Protein AF-A0A1S8X0R8-F1 (afdb_monomer_lite)

Structure (mmCIF, N/CA/C/O backbone):
data_AF-A0A1S8X0R8-F1
#
_entry.id   AF-A0A1S8X0R8-F1
#
loop_
_atom_site.group_PDB
_atom_site.id
_atom_site.type_symbol
_atom_site.label_atom_id
_atom_site.label_alt_id
_atom_site.label_comp_id
_atom_site.label_asym_id
_atom_site.label_entity_id
_atom_site.label_seq_id
_atom_site.pdbx_PDB_ins_code
_atom_site.Cartn_x
_atom_site.Cartn_y
_atom_site.Cartn_z
_atom_site.occupancy
_atom_site.B_iso_or_equiv
_atom_site.auth_seq_id
_atom_site.auth_comp_id
_atom_site.auth_asym_id
_atom_site.auth_atom_id
_atom_site.pdbx_PDB_model_num
ATOM 1 N N . MET A 1 1 ? -22.795 -17.126 27.672 1.00 44.12 1 MET A N 1
ATOM 2 C CA . MET A 1 1 ? -21.751 -17.470 28.661 1.00 44.12 1 MET A CA 1
ATOM 3 C C . MET A 1 1 ? -21.749 -16.371 29.707 1.00 44.12 1 MET A C 1
ATOM 5 O O . MET A 1 1 ? -21.591 -15.210 29.361 1.00 44.12 1 MET A O 1
ATOM 9 N N . THR A 1 2 ? -22.095 -16.730 30.937 1.00 45.78 2 THR A N 1
ATOM 10 C CA . THR A 1 2 ? -22.510 -15.839 32.028 1.00 45.78 2 THR A CA 1
ATOM 11 C C . THR A 1 2 ? -21.308 -15.367 32.847 1.00 45.78 2 THR A C 1
ATOM 13 O O . THR A 1 2 ? -21.090 -15.831 33.961 1.00 45.78 2 THR A O 1
ATOM 16 N N . SER A 1 3 ? -20.503 -14.463 32.288 1.00 61.44 3 SER A N 1
ATOM 17 C CA . SER A 1 3 ? -19.588 -13.642 33.087 1.00 61.44 3 SER A CA 1
ATOM 18 C C . SER A 1 3 ? -20.318 -12.374 33.515 1.00 61.44 3 SER A C 1
ATOM 20 O O . SER A 1 3 ? -21.031 -11.781 32.705 1.00 61.44 3 SER A O 1
ATOM 22 N N . ILE A 1 4 ? -20.114 -11.940 34.755 1.00 78.50 4 ILE A N 1
ATOM 23 C CA . ILE A 1 4 ? -20.604 -10.655 35.269 1.00 78.50 4 ILE A CA 1
ATOM 24 C C . ILE A 1 4 ? -20.277 -9.552 34.248 1.00 78.50 4 ILE A C 1
ATOM 26 O O . ILE A 1 4 ? -19.129 -9.433 33.805 1.00 78.50 4 ILE A O 1
ATOM 30 N N . ALA A 1 5 ? -21.293 -8.788 33.837 1.00 81.38 5 ALA A N 1
ATOM 31 C CA . ALA A 1 5 ? -21.154 -7.726 32.848 1.00 81.38 5 ALA A CA 1
ATOM 32 C C . ALA A 1 5 ? -20.498 -6.499 33.496 1.00 81.38 5 ALA A C 1
ATOM 34 O O . ALA A 1 5 ? -21.175 -5.608 34.003 1.00 81.38 5 ALA A O 1
ATOM 35 N N . THR A 1 6 ? -19.165 -6.487 33.501 1.00 89.94 6 THR A N 1
ATOM 36 C CA . THR A 1 6 ? -18.338 -5.342 33.900 1.00 89.94 6 THR A CA 1
ATOM 37 C C . THR A 1 6 ? -17.649 -4.752 32.677 1.00 89.94 6 THR A C 1
ATOM 39 O O . THR A 1 6 ? -17.418 -5.448 31.681 1.00 89.94 6 THR A O 1
ATOM 42 N N . ARG A 1 7 ? -17.256 -3.475 32.745 1.00 88.69 7 ARG A N 1
ATOM 43 C CA . ARG A 1 7 ? -16.524 -2.823 31.647 1.00 88.69 7 ARG A CA 1
ATOM 44 C C . ARG A 1 7 ? -15.256 -3.596 31.274 1.00 88.69 7 ARG A C 1
ATOM 46 O O . ARG A 1 7 ? -14.955 -3.739 30.090 1.00 88.69 7 ARG A O 1
ATOM 53 N N . ARG A 1 8 ? -14.535 -4.121 32.273 1.00 89.38 8 ARG A N 1
ATOM 54 C CA . ARG A 1 8 ? -13.330 -4.940 32.071 1.00 89.38 8 ARG A CA 1
ATOM 55 C C . ARG A 1 8 ? -13.624 -6.200 31.256 1.00 89.38 8 ARG A C 1
ATOM 57 O O . ARG A 1 8 ? -12.919 -6.474 30.286 1.00 89.38 8 ARG A O 1
ATOM 64 N N . ASN A 1 9 ? -14.664 -6.942 31.626 1.00 89.38 9 ASN A N 1
ATOM 65 C CA . ASN A 1 9 ? -15.006 -8.202 30.967 1.00 89.38 9 ASN A CA 1
ATOM 66 C C . ASN A 1 9 ? -15.524 -7.975 29.546 1.00 89.38 9 ASN A C 1
ATOM 68 O O . ASN A 1 9 ? -15.145 -8.711 28.639 1.00 89.38 9 ASN A O 1
ATOM 72 N N . ILE A 1 10 ? -16.327 -6.926 29.341 1.00 89.75 10 ILE A N 1
ATOM 73 C CA . ILE A 1 10 ? -16.803 -6.533 28.010 1.00 89.75 10 ILE A CA 1
ATOM 74 C C . ILE A 1 10 ? -15.615 -6.201 27.105 1.00 89.75 10 ILE A C 1
ATOM 76 O O . ILE A 1 10 ? -15.515 -6.751 26.014 1.00 89.75 10 ILE A O 1
ATOM 80 N N . LEU A 1 11 ? -14.683 -5.357 27.560 1.00 89.75 11 LEU A N 1
ATOM 81 C CA . LEU A 1 11 ? -13.498 -4.993 26.778 1.00 89.75 11 LEU A CA 1
ATOM 82 C C . LEU A 1 11 ? -12.629 -6.213 26.445 1.00 89.75 11 LEU A C 1
ATOM 84 O O . LEU A 1 11 ? -12.231 -6.391 25.295 1.00 89.75 11 LEU A O 1
ATOM 88 N N . SER A 1 12 ? -12.358 -7.059 27.441 1.00 90.31 12 SER A N 1
ATOM 89 C CA . SER A 1 12 ? -11.623 -8.316 27.260 1.00 90.31 12 SER A CA 1
ATOM 90 C C . SER A 1 12 ? -12.282 -9.209 26.203 1.00 90.31 12 SER A C 1
ATOM 92 O O . SER A 1 12 ? -11.625 -9.688 25.282 1.00 90.31 12 SER A O 1
ATOM 94 N N . TYR A 1 13 ? -13.606 -9.360 26.264 1.00 89.75 13 TYR A N 1
ATOM 95 C CA . TYR A 1 13 ? -14.345 -10.159 25.294 1.00 89.75 13 TYR A CA 1
ATOM 96 C C . TYR A 1 13 ? -14.330 -9.541 23.891 1.00 89.75 13 TYR A C 1
ATOM 98 O O . TYR A 1 13 ? -14.020 -10.231 22.926 1.00 89.75 13 TYR A O 1
ATOM 106 N N . VAL A 1 14 ? -14.602 -8.240 23.758 1.00 89.12 14 VAL A N 1
ATOM 107 C CA . VAL A 1 14 ? -14.627 -7.540 22.460 1.00 89.12 14 VAL A CA 1
ATOM 108 C C . VAL A 1 14 ? -13.251 -7.566 21.792 1.00 89.12 14 VAL A C 1
ATOM 110 O O . VAL A 1 14 ? -13.150 -7.874 20.609 1.00 89.12 14 VAL A O 1
ATOM 113 N N . SER A 1 15 ? -12.184 -7.327 22.556 1.00 84.88 15 SER A N 1
ATOM 114 C CA . SER A 1 15 ? -10.804 -7.372 22.051 1.00 84.88 15 SER A CA 1
ATOM 115 C C . SER A 1 15 ? -10.328 -8.771 21.645 1.00 84.88 15 SER A C 1
ATOM 117 O O . SER A 1 15 ? -9.359 -8.881 20.895 1.00 84.88 15 SER A O 1
ATOM 119 N N . SER A 1 16 ? -11.010 -9.838 22.076 1.00 87.19 16 SER A N 1
ATOM 120 C CA . SER A 1 16 ? -10.691 -11.202 21.636 1.00 87.19 16 SER A CA 1
ATOM 121 C C . SER A 1 16 ? -11.060 -11.460 20.168 1.00 87.19 16 SER A C 1
ATOM 123 O O . SER A 1 16 ? -10.502 -12.359 19.535 1.00 87.19 16 SER A O 1
ATOM 125 N N . PHE A 1 17 ? -11.956 -10.651 19.593 1.00 82.38 17 PHE A N 1
ATOM 126 C CA . PHE A 1 17 ? -12.341 -10.750 18.190 1.00 82.38 17 PHE A CA 1
ATOM 127 C C . PHE A 1 17 ? -11.308 -10.043 17.304 1.00 82.38 17 PHE A C 1
ATOM 129 O O . PHE A 1 17 ? -11.384 -8.842 17.054 1.00 82.38 17 PHE A O 1
ATOM 136 N N . PHE A 1 18 ? -10.328 -10.803 16.815 1.00 70.69 18 PHE A N 1
ATOM 137 C CA . PHE A 1 18 ? -9.322 -10.313 15.873 1.00 70.69 18 PHE A CA 1
ATOM 138 C C . PHE A 1 18 ? -9.807 -10.461 14.422 1.00 70.69 18 PHE A C 1
ATOM 140 O O . PHE A 1 18 ? -9.993 -11.578 13.939 1.00 70.69 18 PHE A O 1
ATOM 147 N N . ASP A 1 19 ? -9.981 -9.343 13.710 1.00 73.25 19 ASP A N 1
ATOM 148 C CA . ASP A 1 19 ? -10.512 -9.307 12.338 1.00 73.25 19 ASP A CA 1
ATOM 149 C C . ASP A 1 19 ? -9.563 -8.566 11.370 1.00 73.25 19 ASP A C 1
ATOM 151 O O . ASP A 1 19 ? -9.778 -7.397 11.044 1.00 73.25 19 ASP A O 1
ATOM 155 N N . PRO A 1 20 ? -8.501 -9.234 10.874 1.00 61.28 20 PRO A N 1
ATOM 156 C CA . PRO A 1 20 ? -7.580 -8.664 9.887 1.00 61.28 20 PRO A CA 1
ATOM 157 C C . PRO A 1 20 ? -8.237 -8.095 8.614 1.00 61.28 20 PRO A C 1
ATOM 159 O O . PRO A 1 20 ? -7.727 -7.097 8.103 1.00 61.28 20 PRO A O 1
ATOM 162 N N . PRO A 1 21 ? -9.306 -8.704 8.051 1.00 67.06 21 PRO A N 1
ATOM 163 C CA . PRO A 1 21 ? -9.937 -8.195 6.834 1.00 67.06 21 PRO A CA 1
ATOM 164 C C . PRO A 1 21 ? -11.013 -7.118 7.067 1.00 67.06 21 PRO A C 1
ATOM 166 O O . PRO A 1 21 ? -11.479 -6.542 6.086 1.00 67.06 21 PRO A O 1
ATOM 169 N N . GLY A 1 22 ? -11.415 -6.831 8.311 1.00 73.88 22 GLY A N 1
ATOM 170 C CA . GLY A 1 22 ? -12.436 -5.817 8.624 1.00 73.88 22 GLY A CA 1
ATOM 171 C C . GLY A 1 22 ? -13.887 -6.252 8.357 1.00 73.88 22 GLY A C 1
ATOM 172 O O . GLY A 1 22 ? -14.789 -5.418 8.329 1.00 73.88 22 GLY A O 1
ATOM 173 N N . SER A 1 23 ? -14.128 -7.547 8.152 1.00 78.50 23 SER A N 1
ATOM 174 C CA . SER A 1 23 ? -15.451 -8.121 7.870 1.00 78.50 23 SER A CA 1
ATOM 175 C C . SER A 1 23 ? -16.451 -8.012 9.029 1.00 78.50 23 SER A C 1
ATOM 177 O O . SER A 1 23 ? -17.648 -7.825 8.816 1.00 78.50 23 SER A O 1
ATOM 179 N N . LEU A 1 24 ? -15.952 -8.084 10.258 1.00 82.25 24 LEU A N 1
ATOM 180 C CA . LEU A 1 24 ? -16.696 -7.947 11.502 1.00 82.25 24 LEU A CA 1
ATOM 181 C C . LEU A 1 24 ? -16.739 -6.493 11.984 1.00 82.25 24 LEU A C 1
ATOM 183 O O . LEU A 1 24 ? -17.418 -6.210 12.970 1.00 82.25 24 LEU A O 1
ATOM 187 N N . SER A 1 25 ? -16.067 -5.562 11.293 1.00 83.31 25 SER A N 1
ATOM 188 C CA . SER A 1 25 ? -15.976 -4.148 11.677 1.00 83.31 25 SER A CA 1
ATOM 189 C C . SER A 1 25 ? -17.332 -3.498 11.994 1.00 83.31 25 SER A C 1
ATOM 191 O O . SER A 1 25 ? -17.423 -2.889 13.058 1.00 83.31 25 SER A O 1
ATOM 193 N N . PRO A 1 26 ? -18.415 -3.671 11.202 1.00 84.62 26 PRO A N 1
ATOM 194 C CA . PRO A 1 26 ? -19.718 -3.082 11.532 1.00 84.62 26 PRO A CA 1
ATOM 195 C C . PRO A 1 26 ? -20.278 -3.559 12.875 1.00 84.62 26 PRO A C 1
ATOM 197 O O . PRO A 1 26 ? -21.029 -2.841 13.528 1.00 84.62 26 PRO A O 1
ATOM 200 N N . VAL A 1 27 ? -19.910 -4.768 13.297 1.00 87.19 27 VAL A N 1
ATOM 201 C CA . VAL A 1 27 ? -20.433 -5.395 14.508 1.00 87.19 27 VAL A CA 1
ATOM 202 C C . VAL A 1 27 ? -19.523 -5.117 15.696 1.00 87.19 27 VAL A C 1
ATOM 204 O O . VAL A 1 27 ? -20.014 -4.697 16.742 1.00 87.19 27 VAL A O 1
ATOM 207 N N . ILE A 1 28 ? -18.206 -5.239 15.534 1.00 87.19 28 ILE A N 1
ATOM 208 C CA . ILE A 1 28 ? -17.224 -4.870 16.565 1.00 87.19 28 ILE A CA 1
ATOM 209 C C . ILE A 1 28 ? -17.362 -3.383 16.925 1.00 87.19 28 ILE A C 1
ATOM 211 O O . ILE A 1 28 ? -17.400 -3.043 18.106 1.00 87.19 28 ILE A O 1
ATOM 215 N N . LEU A 1 29 ? -17.572 -2.509 15.934 1.00 88.56 29 LEU A N 1
ATOM 216 C CA . LEU A 1 29 ? -17.766 -1.072 16.148 1.00 88.56 29 LEU A CA 1
ATOM 217 C C . LEU A 1 29 ? -18.942 -0.774 17.090 1.00 88.56 29 LEU A C 1
ATOM 219 O O . LEU A 1 29 ? -18.845 0.105 17.941 1.00 88.56 29 LEU A O 1
ATOM 223 N N . THR A 1 30 ? -20.054 -1.509 16.981 1.00 89.94 30 THR A N 1
ATOM 224 C CA . THR A 1 30 ? -21.204 -1.301 17.884 1.00 89.94 30 THR A CA 1
ATOM 225 C C . THR A 1 30 ? -20.885 -1.656 19.340 1.00 89.94 30 THR A C 1
ATOM 227 O O . THR A 1 30 ? -21.376 -0.982 20.247 1.00 89.94 30 THR A O 1
ATOM 230 N N . ALA A 1 31 ? -20.005 -2.633 19.576 1.00 90.94 31 ALA A N 1
ATOM 231 C CA . ALA A 1 31 ? -19.483 -2.930 20.909 1.00 90.94 31 ALA A CA 1
ATOM 232 C C . ALA A 1 31 ? -18.502 -1.857 21.406 1.00 90.94 31 ALA A C 1
ATOM 234 O O . ALA A 1 31 ? -18.557 -1.467 22.573 1.00 90.94 31 ALA A O 1
ATOM 235 N N . GLU A 1 32 ? -17.635 -1.337 20.537 1.00 90.31 32 GLU A N 1
ATOM 236 C CA . GLU A 1 32 ? -16.725 -0.239 20.889 1.00 90.31 32 GLU A CA 1
ATOM 237 C C . GLU A 1 32 ? -17.482 1.054 21.230 1.00 90.31 32 GLU A C 1
ATOM 239 O O . GLU A 1 32 ? -17.118 1.754 22.176 1.00 90.31 32 GLU A O 1
ATOM 244 N N . LEU A 1 33 ? -18.584 1.345 20.532 1.00 92.00 33 LEU A N 1
ATOM 245 C CA . LEU A 1 33 ? -19.474 2.465 20.856 1.00 92.00 33 LEU A CA 1
ATOM 246 C C . LEU A 1 33 ? -20.148 2.288 22.224 1.00 92.00 33 LEU A C 1
ATOM 248 O O . LEU A 1 33 ? -20.268 3.258 22.978 1.00 92.00 33 LEU A O 1
ATOM 252 N N . LEU A 1 34 ? -20.546 1.061 22.574 1.00 91.31 34 LEU A N 1
ATOM 253 C CA . LEU A 1 34 ? -21.059 0.740 23.907 1.00 91.31 34 LEU A CA 1
ATOM 254 C C . LEU A 1 34 ? -19.980 0.963 24.978 1.00 91.31 34 LEU A C 1
ATOM 256 O O . LEU A 1 34 ? -20.237 1.628 25.981 1.00 91.31 34 LEU A O 1
ATOM 260 N N . LEU A 1 35 ? -18.748 0.502 24.748 1.00 90.56 35 LEU A N 1
ATOM 261 C CA . LEU A 1 35 ? -17.615 0.751 25.648 1.00 90.56 35 LEU A CA 1
ATOM 262 C C . LEU A 1 35 ? -17.325 2.251 25.811 1.00 90.56 35 LEU A C 1
ATOM 264 O O . LEU A 1 35 ? -17.124 2.725 26.931 1.00 90.56 35 LEU A O 1
ATOM 268 N N . GLN A 1 36 ? -17.371 3.022 24.722 1.00 92.06 36 GLN A N 1
ATOM 269 C CA . GLN A 1 36 ? -17.209 4.475 24.767 1.00 92.06 36 GLN A CA 1
ATOM 270 C C . GLN A 1 36 ? -18.316 5.144 25.595 1.00 92.06 36 GLN A C 1
ATOM 272 O O . GLN A 1 36 ? -18.048 6.081 26.353 1.00 92.06 36 GLN A O 1
ATOM 277 N N . ARG A 1 37 ? -19.558 4.667 25.472 1.00 92.06 37 ARG A N 1
ATOM 278 C CA . ARG A 1 37 ? -20.704 5.153 26.247 1.00 92.06 37 ARG A CA 1
ATOM 279 C C . ARG A 1 37 ? -20.544 4.864 27.741 1.00 92.06 37 ARG A C 1
ATOM 281 O O . ARG A 1 37 ? -20.711 5.785 28.538 1.00 92.06 37 ARG A O 1
ATOM 288 N N . LEU A 1 38 ? -20.114 3.658 28.114 1.00 90.25 38 LEU A N 1
ATOM 289 C CA . LEU A 1 38 ? -19.794 3.304 29.506 1.00 90.25 38 LEU A CA 1
ATOM 290 C C . LEU A 1 38 ? -18.681 4.189 30.091 1.00 90.25 38 LEU A C 1
ATOM 292 O O . LEU A 1 38 ? -18.757 4.596 31.251 1.00 90.25 38 LEU A O 1
ATOM 296 N N . CYS A 1 39 ? -17.670 4.542 29.289 1.00 89.75 39 CYS A N 1
ATOM 297 C CA . CYS A 1 39 ? -16.629 5.488 29.697 1.00 89.75 39 CYS A CA 1
ATOM 298 C C . CYS A 1 39 ? -17.177 6.904 29.930 1.00 89.75 39 CYS A C 1
ATOM 300 O O . CYS A 1 39 ? -16.812 7.538 30.918 1.00 89.75 39 CYS A O 1
ATOM 302 N N . LYS A 1 40 ? -18.076 7.398 29.068 1.00 90.94 40 LYS A N 1
ATOM 303 C CA . LYS A 1 40 ? -18.711 8.721 29.236 1.00 90.94 40 LYS A CA 1
ATOM 304 C C . LYS A 1 40 ? -19.608 8.789 30.473 1.00 90.94 40 LYS A C 1
ATOM 306 O O . LYS A 1 40 ? -19.627 9.813 31.146 1.00 90.94 40 LYS A O 1
ATOM 311 N N . LEU A 1 41 ? -20.301 7.694 30.784 1.00 88.75 41 LEU A N 1
ATOM 312 C CA . LEU A 1 41 ? -21.123 7.545 31.989 1.00 88.75 41 LEU A CA 1
ATOM 313 C C . LEU A 1 41 ? -20.298 7.296 33.266 1.00 88.75 41 LEU A C 1
ATOM 315 O O . LEU A 1 41 ? -20.876 7.165 34.337 1.00 88.75 41 LEU A O 1
ATOM 319 N N . LYS A 1 42 ? -18.960 7.269 33.164 1.00 88.94 42 LYS A N 1
ATOM 320 C CA . LYS A 1 42 ? -18.017 7.101 34.281 1.00 88.94 42 LYS A CA 1
ATOM 321 C C . LYS A 1 42 ? -18.253 5.840 35.122 1.00 88.94 42 LYS A C 1
ATOM 323 O O . LYS A 1 42 ? -18.065 5.865 36.332 1.00 88.94 42 LYS A O 1
ATOM 328 N N . PHE A 1 43 ? -18.609 4.728 34.482 1.00 86.19 43 PHE A N 1
ATOM 329 C CA . PHE A 1 43 ? -18.624 3.434 35.167 1.00 86.19 43 PHE A CA 1
ATOM 330 C C . PHE A 1 43 ? -17.210 3.023 35.596 1.00 86.19 43 PHE A C 1
ATOM 332 O O . PHE A 1 43 ? -16.244 3.192 34.838 1.00 86.19 43 PHE A O 1
ATOM 339 N N . GLU A 1 44 ? -17.100 2.439 36.786 1.00 88.06 44 GLU A N 1
ATOM 340 C CA . GLU A 1 44 ? -15.864 1.825 37.274 1.00 88.06 44 GLU A CA 1
ATOM 341 C C . GLU A 1 44 ? -15.571 0.497 36.548 1.00 88.06 44 GLU A C 1
ATOM 343 O O . GLU A 1 44 ? -16.455 -0.130 35.958 1.00 88.06 44 GLU A O 1
ATOM 348 N N . TRP A 1 45 ? -14.306 0.061 36.545 1.00 84.44 45 TRP A N 1
ATOM 349 C CA . TRP A 1 45 ? -13.868 -1.106 35.757 1.00 84.44 45 TRP A CA 1
ATOM 350 C C . TRP A 1 45 ? -14.568 -2.415 36.135 1.00 84.44 45 TRP A C 1
ATOM 352 O O . TRP A 1 45 ? -14.874 -3.214 35.244 1.00 84.44 45 TRP A O 1
ATOM 362 N N . ASP A 1 46 ? -14.815 -2.603 37.431 1.00 88.44 46 ASP A N 1
ATOM 363 C CA . ASP A 1 46 ? -15.345 -3.831 38.032 1.00 88.44 46 ASP A CA 1
ATOM 364 C C . ASP A 1 46 ? -16.777 -3.642 38.581 1.00 88.44 46 ASP A C 1
ATOM 366 O O . ASP A 1 46 ? -17.311 -4.501 39.278 1.00 88.44 46 ASP A O 1
ATOM 370 N N . GLN A 1 47 ? -17.422 -2.524 38.228 1.00 86.94 47 GLN A N 1
ATOM 371 C CA . GLN A 1 47 ? -18.817 -2.248 38.564 1.00 86.94 47 GLN A CA 1
ATOM 372 C C . GLN A 1 47 ? -19.768 -3.055 37.672 1.00 86.94 47 GLN A C 1
ATOM 374 O O . GLN A 1 47 ? -19.555 -3.182 36.462 1.00 86.94 47 GLN A O 1
ATOM 379 N N . ILE A 1 48 ? -20.837 -3.577 38.278 1.00 85.94 48 ILE A N 1
ATOM 380 C CA . ILE A 1 48 ? -21.899 -4.301 37.577 1.00 85.94 48 ILE A CA 1
ATOM 381 C C . ILE A 1 48 ? -22.732 -3.301 36.770 1.00 85.94 48 ILE A C 1
ATOM 383 O O . ILE A 1 48 ? -23.160 -2.268 37.285 1.00 85.94 48 ILE A O 1
ATOM 387 N N . ILE A 1 49 ? -22.933 -3.600 35.488 1.00 85.38 49 ILE A N 1
ATOM 388 C CA . ILE A 1 49 ? -23.728 -2.772 34.581 1.00 85.38 49 ILE A CA 1
ATOM 389 C C . ILE A 1 49 ? -25.204 -3.160 34.710 1.00 85.38 49 ILE A C 1
ATOM 391 O O . ILE A 1 49 ? -25.565 -4.318 34.502 1.00 85.38 49 ILE A O 1
ATOM 395 N N . GLU A 1 50 ? -26.059 -2.178 34.996 1.00 83.50 50 GLU A N 1
ATOM 396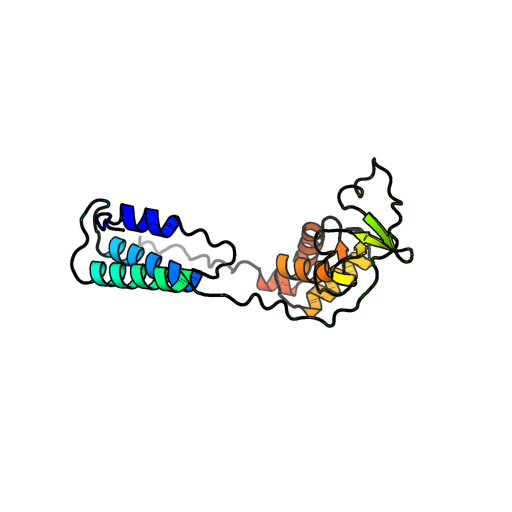 C CA . GLU A 1 50 ? -27.508 -2.346 35.142 1.00 83.50 50 GLU A CA 1
ATOM 397 C C . GLU A 1 50 ? -28.285 -1.431 34.178 1.00 83.50 50 GLU A C 1
ATOM 399 O O . GLU A 1 50 ? -27.767 -0.435 33.664 1.00 83.50 50 GLU A O 1
ATOM 404 N N . GLY A 1 51 ? -29.549 -1.771 33.914 1.00 83.69 51 GLY A N 1
ATOM 405 C CA . GLY A 1 51 ? -30.453 -0.961 33.093 1.00 83.69 51 GLY A CA 1
ATOM 406 C C . GLY A 1 51 ? -30.250 -1.114 31.580 1.00 83.69 51 GLY A C 1
ATOM 407 O O . GLY A 1 51 ? -30.014 -2.207 31.068 1.00 83.69 51 GLY A O 1
ATOM 408 N N . VAL A 1 52 ? -30.387 -0.006 30.843 1.00 86.69 52 VAL A N 1
ATOM 409 C CA . VAL A 1 52 ? -30.425 0.011 29.365 1.00 86.69 52 VAL A CA 1
ATOM 410 C C . VAL A 1 52 ? -29.125 -0.503 28.738 1.00 86.69 52 VAL A C 1
ATOM 412 O O . VAL A 1 52 ? -29.154 -1.178 27.712 1.00 86.69 52 VAL A O 1
ATOM 415 N N . GLU A 1 53 ? -27.979 -0.231 29.362 1.00 87.81 53 GLU A N 1
ATOM 416 C CA . GLU A 1 53 ? -26.671 -0.653 28.845 1.00 87.81 53 GLU A CA 1
ATOM 417 C C . GLU A 1 53 ? -26.501 -2.181 28.885 1.00 87.81 53 GLU A C 1
ATOM 419 O O . GLU A 1 53 ? -25.887 -2.763 27.989 1.00 87.81 53 GLU A O 1
ATOM 424 N N . LEU A 1 54 ? -27.104 -2.847 29.878 1.00 87.31 54 LEU A N 1
ATOM 425 C CA . LEU A 1 54 ? -27.103 -4.307 29.976 1.00 87.31 54 LEU A CA 1
ATOM 426 C C . LEU A 1 54 ? -27.952 -4.945 28.868 1.00 87.31 54 LEU A C 1
ATOM 428 O O . LEU A 1 54 ? -27.571 -5.976 28.307 1.00 87.31 54 LEU A O 1
ATOM 432 N N . ASP A 1 55 ? -29.082 -4.325 28.522 1.00 88.50 55 ASP A N 1
ATOM 433 C CA . ASP A 1 55 ? -29.921 -4.767 27.406 1.00 88.50 55 ASP A CA 1
ATOM 434 C C . ASP A 1 55 ? -29.203 -4.583 26.060 1.00 88.50 55 ASP A C 1
ATOM 436 O O . ASP A 1 55 ? -29.189 -5.501 25.238 1.00 88.50 55 ASP A O 1
ATOM 440 N N . LEU A 1 56 ? -28.514 -3.452 25.856 1.00 89.50 56 LEU A N 1
ATOM 441 C CA . LEU A 1 56 ? -27.680 -3.226 24.668 1.00 89.50 56 LEU A CA 1
ATOM 442 C C . LEU A 1 56 ? -26.559 -4.265 24.550 1.00 89.50 56 LEU A C 1
ATOM 444 O O . LEU A 1 56 ? -26.360 -4.836 23.475 1.00 89.50 56 LEU A O 1
ATOM 448 N N . TRP A 1 57 ? -25.872 -4.558 25.656 1.00 90.56 57 TRP A N 1
ATOM 449 C CA . TRP A 1 57 ? -24.846 -5.598 25.698 1.00 90.56 57 TRP A CA 1
ATOM 450 C C . TRP A 1 57 ? -25.423 -6.979 25.377 1.00 90.56 57 TRP A C 1
ATOM 452 O O . TRP A 1 57 ? -24.864 -7.718 24.569 1.00 90.56 57 TRP A O 1
ATOM 462 N N . SER A 1 58 ? -26.576 -7.316 25.951 1.00 88.94 58 SER A N 1
ATOM 463 C CA . SER A 1 58 ? -27.249 -8.596 25.714 1.00 88.94 58 SER A CA 1
ATOM 464 C C . SER A 1 58 ? -27.711 -8.739 24.261 1.00 88.94 58 SER A C 1
ATOM 466 O O . SER A 1 58 ? -27.555 -9.805 23.661 1.00 88.94 58 SER A O 1
ATOM 468 N N . LYS A 1 59 ? -28.240 -7.662 23.667 1.00 90.81 59 LYS A N 1
ATOM 469 C CA . LYS A 1 59 ? -28.614 -7.598 22.247 1.00 90.81 59 LYS A CA 1
ATOM 470 C C . LYS A 1 59 ? -27.406 -7.804 21.341 1.00 90.81 59 LYS A C 1
ATOM 472 O O . LYS A 1 59 ? -27.470 -8.627 20.431 1.00 90.81 59 LYS A O 1
ATOM 477 N N . TRP A 1 60 ? -26.306 -7.110 21.617 1.00 90.75 60 TRP A N 1
ATOM 478 C CA . TRP A 1 60 ? -25.064 -7.265 20.865 1.00 90.75 60 TRP A CA 1
ATOM 479 C C . TRP A 1 60 ? -24.465 -8.672 21.014 1.00 90.75 60 TRP A C 1
ATOM 481 O O . TRP A 1 60 ? -24.092 -9.310 20.036 1.00 90.75 60 TRP A O 1
ATOM 491 N N . SER A 1 61 ? -24.440 -9.218 22.229 1.00 88.62 61 SER A N 1
ATOM 492 C CA . SER A 1 61 ? -23.921 -10.567 22.475 1.00 88.62 61 SER A CA 1
ATOM 493 C C . SER A 1 61 ? -24.713 -11.631 21.704 1.00 88.62 61 SER A C 1
ATOM 495 O O . SER A 1 61 ? -24.123 -12.556 21.143 1.00 88.62 61 SER A O 1
ATOM 497 N N . ARG A 1 62 ? -26.039 -11.469 21.593 1.00 87.81 62 ARG A N 1
ATOM 498 C CA . ARG A 1 62 ? -26.880 -12.321 20.737 1.00 87.81 62 ARG A CA 1
ATOM 499 C C . ARG A 1 62 ? -26.594 -12.124 19.249 1.00 87.81 62 ARG A C 1
ATOM 501 O O . ARG A 1 62 ? -26.561 -13.113 18.523 1.00 87.81 62 ARG A O 1
ATOM 508 N N . SER A 1 63 ? -26.372 -10.893 18.778 1.00 87.00 63 SER A N 1
ATOM 509 C CA . SER A 1 63 ? -26.087 -10.653 17.355 1.00 87.00 63 SER A CA 1
ATOM 510 C C . SER A 1 63 ? -24.771 -11.298 16.911 1.00 87.00 63 SER A C 1
ATOM 512 O O . SER A 1 63 ? -24.703 -11.835 15.807 1.00 87.00 63 SER A O 1
ATOM 514 N N . ILE A 1 64 ? -23.769 -11.358 17.794 1.00 85.06 64 ILE A N 1
ATOM 515 C CA . ILE A 1 64 ? -22.523 -12.100 17.551 1.00 85.06 64 ILE A CA 1
ATOM 516 C C . ILE A 1 64 ? -22.762 -13.593 17.328 1.00 85.06 64 ILE A C 1
ATOM 518 O O . ILE A 1 64 ? -22.134 -14.188 16.452 1.00 85.06 64 ILE A O 1
ATOM 522 N N . GLN A 1 65 ? -23.688 -14.209 18.064 1.00 81.88 65 GLN A N 1
ATOM 523 C CA . GLN A 1 65 ? -24.004 -15.627 17.868 1.00 81.88 65 GLN A CA 1
ATOM 524 C C . GLN A 1 65 ? -24.604 -15.900 16.482 1.00 81.88 65 GLN A C 1
ATOM 526 O O . GLN A 1 65 ? -24.338 -16.947 15.902 1.00 81.88 65 GLN A O 1
ATOM 531 N N . LEU A 1 66 ? -25.347 -14.947 15.910 1.00 80.56 66 LEU A N 1
ATOM 532 C CA . LEU A 1 66 ? -25.905 -15.082 14.558 1.00 80.56 66 LEU A CA 1
ATOM 533 C C . LEU A 1 66 ? -24.814 -15.087 13.475 1.00 80.56 66 LEU A C 1
ATOM 535 O O . LEU A 1 66 ? -24.964 -15.746 12.448 1.00 80.56 66 LEU A O 1
ATOM 539 N N . ILE A 1 67 ? -23.698 -14.395 13.716 1.00 78.06 67 ILE A N 1
ATOM 540 C CA . ILE A 1 67 ? -22.581 -14.283 12.767 1.00 78.06 67 ILE A CA 1
ATOM 541 C C . ILE A 1 67 ? -21.769 -15.571 12.681 1.00 78.06 67 ILE A C 1
ATOM 543 O O . ILE A 1 67 ? -21.160 -15.825 11.645 1.00 78.06 67 ILE A O 1
ATOM 547 N N . GLN A 1 68 ? -21.801 -16.430 13.705 1.00 76.75 68 GLN A N 1
ATOM 548 C CA . GLN A 1 68 ? -21.125 -17.732 13.646 1.00 76.75 68 GLN A CA 1
ATOM 549 C C . GLN A 1 68 ? -21.590 -18.580 12.450 1.00 76.75 68 GLN A C 1
ATOM 551 O O . GLN A 1 68 ? -20.809 -19.368 11.925 1.00 76.75 68 GLN A O 1
ATOM 556 N N . ASN A 1 69 ? -22.823 -18.364 11.978 1.00 77.00 69 ASN A N 1
ATOM 557 C CA . ASN A 1 69 ? -23.402 -19.060 10.827 1.00 77.00 69 ASN A CA 1
ATOM 558 C C . ASN A 1 69 ? -23.389 -18.221 9.537 1.00 77.00 69 ASN A C 1
ATOM 560 O O . ASN A 1 69 ? -23.912 -18.658 8.511 1.00 77.00 69 ASN A O 1
ATOM 564 N N . ALA A 1 70 ? -22.827 -17.010 9.565 1.00 75.06 70 ALA A N 1
ATOM 565 C CA . ALA A 1 70 ? -22.785 -16.142 8.400 1.00 75.06 70 ALA A CA 1
ATOM 566 C C . ALA A 1 70 ? -21.712 -16.627 7.416 1.00 75.06 70 ALA A C 1
ATOM 568 O O . ALA A 1 70 ? -20.509 -16.553 7.671 1.00 75.06 70 ALA A O 1
ATOM 569 N N . VAL A 1 71 ? -22.152 -17.094 6.251 1.00 72.12 71 VAL A N 1
ATOM 570 C CA . VAL A 1 71 ? -21.259 -17.396 5.133 1.00 72.12 71 VAL A CA 1
ATOM 571 C C . VAL A 1 71 ? -21.012 -16.100 4.376 1.00 72.12 71 VAL A C 1
ATOM 573 O O . VAL A 1 71 ? -21.903 -15.592 3.702 1.00 72.12 71 VAL A O 1
ATOM 576 N N . ILE A 1 72 ? -19.800 -15.558 4.478 1.00 69.81 72 ILE A N 1
ATOM 577 C CA . ILE A 1 72 ? -19.372 -14.449 3.623 1.00 69.81 72 ILE A CA 1
ATOM 578 C C . ILE A 1 72 ? -18.912 -15.069 2.301 1.00 69.81 72 ILE A C 1
ATOM 580 O O . ILE A 1 72 ? -17.862 -15.725 2.284 1.00 69.81 72 ILE A O 1
ATOM 584 N N . PRO A 1 73 ? -19.655 -14.903 1.190 1.00 63.16 73 PRO A N 1
ATOM 585 C CA . PRO A 1 73 ? -19.191 -15.377 -0.098 1.00 63.16 73 PRO A CA 1
ATOM 586 C C . PRO A 1 73 ? -17.929 -14.594 -0.446 1.00 63.16 73 PRO A C 1
ATOM 588 O O . PRO A 1 73 ? -17.970 -13.411 -0.781 1.00 63.16 73 PRO A O 1
ATOM 591 N N . ARG A 1 74 ? -16.774 -15.259 -0.358 1.00 61.41 74 ARG A N 1
ATOM 592 C CA . ARG A 1 74 ? -15.551 -14.774 -0.990 1.00 61.41 74 ARG A CA 1
ATOM 593 C C . ARG A 1 74 ? -15.794 -14.847 -2.489 1.00 61.41 74 ARG A C 1
ATOM 595 O O . ARG A 1 74 ? -15.509 -15.867 -3.110 1.00 61.41 74 ARG A O 1
ATOM 602 N N . THR A 1 75 ? -16.356 -13.791 -3.071 1.00 51.91 75 THR A N 1
ATOM 603 C CA . THR A 1 75 ? -16.419 -13.651 -4.522 1.00 51.91 75 THR A CA 1
ATOM 604 C C . THR A 1 75 ? -14.994 -13.465 -5.021 1.00 51.91 75 THR A C 1
ATOM 606 O O . THR A 1 75 ? -14.516 -12.351 -5.228 1.00 51.91 75 THR A O 1
ATOM 609 N N . HIS A 1 76 ? -14.296 -14.580 -5.224 1.00 50.62 76 HIS A N 1
ATOM 610 C CA . HIS A 1 76 ? -13.392 -14.669 -6.349 1.00 50.62 76 HIS A CA 1
ATOM 611 C C . HIS A 1 76 ? -14.276 -14.429 -7.564 1.00 50.62 76 HIS A C 1
ATOM 613 O O . HIS A 1 76 ? -15.029 -15.315 -7.956 1.00 50.62 76 HIS A O 1
ATOM 619 N N . VAL A 1 77 ? -14.264 -13.209 -8.103 1.00 54.38 77 VAL A N 1
ATOM 620 C CA . VAL A 1 77 ? -14.772 -12.989 -9.455 1.00 54.38 77 VAL A CA 1
ATOM 621 C C . VAL A 1 77 ? -14.016 -13.999 -10.315 1.00 54.38 77 VAL A C 1
ATOM 623 O O . VAL A 1 77 ? -12.783 -13.912 -10.362 1.00 54.38 77 VAL A O 1
ATOM 626 N N . PRO A 1 78 ? -14.684 -14.999 -10.917 1.00 47.16 78 PRO A N 1
ATOM 627 C CA . PRO A 1 78 ? -14.011 -15.894 -11.830 1.00 47.16 78 PRO A CA 1
ATOM 628 C C . PRO A 1 78 ? -13.676 -15.030 -13.039 1.00 47.16 78 PRO A C 1
ATOM 630 O O . PRO A 1 78 ? -14.529 -14.737 -13.873 1.00 47.16 78 PRO A O 1
ATOM 633 N N . LEU A 1 79 ? -12.443 -14.532 -13.097 1.00 49.94 79 LEU A N 1
ATOM 634 C CA . LEU A 1 79 ? -11.898 -14.080 -14.364 1.00 49.94 79 LEU A CA 1
ATOM 635 C C . LEU A 1 79 ? -11.868 -15.307 -15.278 1.00 49.94 79 LEU A C 1
ATOM 637 O O . LEU A 1 79 ? -11.632 -16.407 -14.769 1.00 49.94 79 LEU A O 1
ATOM 641 N N . PRO A 1 80 ? -12.130 -15.154 -16.587 1.00 46.12 80 PRO A N 1
ATOM 642 C CA . PRO A 1 80 ? -12.097 -16.272 -17.517 1.00 46.12 80 PRO A CA 1
ATOM 643 C C . PRO A 1 80 ? -10.814 -17.066 -17.283 1.00 46.12 80 PRO A C 1
ATOM 645 O O . PRO A 1 80 ? -9.705 -16.535 -17.394 1.00 46.12 80 PRO A O 1
ATOM 648 N N . THR A 1 81 ? -10.991 -18.315 -16.852 1.00 45.12 81 THR A N 1
ATOM 649 C CA . THR A 1 81 ? -9.929 -19.264 -16.549 1.00 45.12 81 THR A CA 1
ATOM 650 C C . THR A 1 81 ? -9.253 -19.575 -17.872 1.00 45.12 81 THR A C 1
ATOM 652 O O . THR A 1 81 ? -9.627 -20.503 -18.582 1.00 45.12 81 THR A O 1
ATOM 655 N N . VAL A 1 82 ? -8.279 -18.756 -18.262 1.00 51.41 82 VAL A N 1
ATOM 656 C CA . VAL A 1 82 ? -7.363 -19.157 -19.318 1.00 51.41 82 VAL A CA 1
ATOM 657 C C . VAL A 1 82 ? -6.531 -20.269 -18.703 1.00 51.41 82 VAL A C 1
ATOM 659 O O . VAL A 1 82 ? -5.669 -20.029 -17.856 1.00 51.41 82 VAL A O 1
ATOM 662 N N . THR A 1 83 ? -6.858 -21.502 -19.077 1.00 43.72 83 THR A N 1
ATOM 663 C CA . THR A 1 83 ? -6.112 -22.712 -18.748 1.00 43.72 83 THR A CA 1
ATOM 664 C C . THR A 1 83 ? -4.768 -22.653 -19.468 1.00 43.72 83 THR A C 1
ATOM 666 O O . THR A 1 83 ? -4.531 -23.350 -20.448 1.00 43.72 83 THR A O 1
ATOM 669 N N . THR A 1 84 ? -3.871 -21.771 -19.034 1.00 50.78 84 THR A N 1
ATOM 670 C CA . THR A 1 84 ? -2.469 -21.850 -19.428 1.00 50.78 84 THR A CA 1
ATOM 671 C C . THR A 1 84 ? -1.852 -22.960 -18.599 1.00 50.78 84 THR A C 1
ATOM 673 O O . THR A 1 84 ? -1.694 -22.808 -17.386 1.00 50.78 84 THR A O 1
ATOM 676 N N . GLN A 1 85 ? -1.516 -24.073 -19.255 1.00 55.88 85 GLN A N 1
ATOM 677 C CA . GLN A 1 85 ? -0.508 -25.004 -18.756 1.00 55.88 85 GLN A CA 1
ATOM 678 C C . GLN A 1 85 ? 0.658 -24.184 -18.184 1.00 55.88 85 GLN A C 1
ATOM 680 O O . GLN A 1 85 ? 1.068 -23.189 -18.791 1.00 55.88 85 GLN A O 1
ATOM 685 N N . GLY A 1 86 ? 1.115 -24.535 -16.978 1.00 59.53 86 GLY A N 1
ATOM 686 C CA . GLY A 1 86 ? 2.142 -23.765 -16.282 1.00 59.53 86 GLY A CA 1
ATOM 687 C C . GLY A 1 86 ? 3.354 -23.542 -17.195 1.00 59.53 86 GLY A C 1
ATOM 688 O O . GLY A 1 86 ? 3.767 -24.483 -17.876 1.00 59.53 86 GLY A O 1
ATOM 689 N N . PRO A 1 87 ? 3.909 -22.317 -17.262 1.00 67.44 87 PRO A N 1
ATOM 690 C CA . PRO A 1 87 ? 5.028 -22.032 -18.151 1.00 67.44 87 PRO A CA 1
ATOM 691 C C . PRO A 1 87 ? 6.197 -22.974 -17.840 1.00 67.44 87 PRO A C 1
ATOM 693 O O . PRO A 1 87 ? 6.448 -23.275 -16.673 1.00 67.44 87 PRO A O 1
ATOM 696 N N . LYS A 1 88 ? 6.932 -23.431 -18.861 1.00 70.31 88 LYS A N 1
ATOM 697 C CA . LYS A 1 88 ? 8.195 -24.152 -18.654 1.00 70.31 88 LYS A CA 1
ATOM 698 C C . LYS A 1 88 ? 9.189 -23.163 -18.033 1.00 70.31 88 LYS A C 1
ATOM 700 O O . LYS A 1 88 ? 9.598 -22.211 -18.690 1.00 70.31 88 LYS A O 1
ATOM 705 N N . LYS A 1 89 ? 9.467 -23.316 -16.734 1.00 71.62 89 LYS A N 1
ATOM 706 C CA . LYS A 1 89 ? 10.271 -22.365 -15.953 1.00 71.62 89 LYS A CA 1
ATOM 707 C C . LYS A 1 89 ? 11.738 -22.770 -16.006 1.00 71.62 89 LYS A C 1
ATOM 709 O O . LYS A 1 89 ? 12.130 -23.732 -15.348 1.00 71.62 89 LYS A O 1
ATOM 714 N N . ASP A 1 90 ? 12.544 -21.996 -16.722 1.00 77.88 90 ASP A N 1
ATOM 715 C CA . ASP A 1 90 ? 13.995 -22.155 -16.699 1.00 77.88 90 ASP A CA 1
ATOM 716 C C . ASP A 1 90 ? 14.600 -21.248 -15.615 1.00 77.88 90 ASP A C 1
ATOM 718 O O . ASP A 1 90 ? 14.404 -20.025 -15.596 1.00 77.88 90 ASP A O 1
ATOM 722 N N . ASN A 1 91 ? 15.336 -21.853 -14.681 1.00 74.56 91 ASN A N 1
ATOM 723 C CA . ASN A 1 91 ? 16.035 -21.141 -13.612 1.00 74.56 91 ASN A CA 1
ATOM 724 C C . ASN A 1 91 ? 17.402 -20.665 -14.114 1.00 74.56 91 ASN A C 1
ATOM 726 O O . ASN A 1 91 ? 18.369 -21.420 -14.118 1.00 74.56 91 ASN A O 1
ATOM 730 N N . VAL A 1 92 ? 17.490 -19.395 -14.514 1.00 77.94 92 VAL A N 1
ATOM 731 C CA . VAL A 1 92 ? 18.694 -18.841 -15.171 1.00 77.94 92 VAL A CA 1
ATOM 732 C C . VAL A 1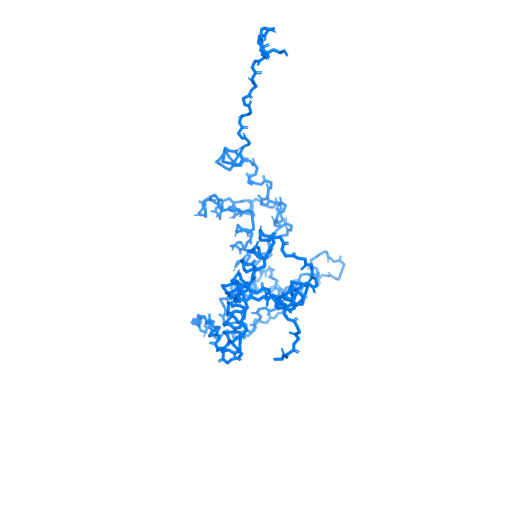 92 ? 19.597 -18.053 -14.210 1.00 77.94 92 VAL A C 1
ATOM 734 O O . VAL A 1 92 ? 20.744 -17.734 -14.509 1.00 77.94 92 VAL A O 1
ATOM 737 N N . VAL A 1 93 ? 19.109 -17.719 -13.016 1.00 82.88 93 VAL A N 1
ATOM 738 C CA . VAL A 1 93 ? 19.802 -16.788 -12.117 1.00 82.88 93 VAL A CA 1
ATOM 739 C C . VAL A 1 93 ? 20.802 -17.517 -11.201 1.00 82.88 93 VAL A C 1
ATOM 741 O O . VAL A 1 93 ? 20.503 -18.583 -10.666 1.00 82.88 93 VAL A O 1
ATOM 744 N N . CYS A 1 94 ? 21.967 -16.916 -10.922 1.00 79.06 94 CYS A N 1
ATOM 745 C CA . CYS A 1 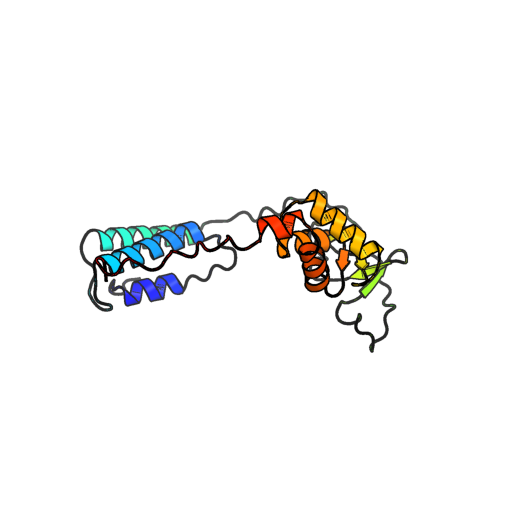94 ? 23.005 -17.460 -10.020 1.00 79.06 94 CYS A CA 1
ATOM 746 C C . CYS A 1 94 ? 22.719 -17.237 -8.514 1.00 79.06 94 CYS A C 1
ATOM 748 O O . CYS A 1 94 ? 22.091 -16.237 -8.142 1.00 79.06 94 CYS A O 1
ATOM 750 N N . CYS A 1 95 ? 23.198 -18.156 -7.652 1.00 76.38 95 CYS A N 1
ATOM 751 C CA . CYS A 1 95 ? 22.903 -18.246 -6.204 1.00 76.38 95 CYS A CA 1
ATOM 752 C C . CYS A 1 95 ? 23.286 -17.005 -5.426 1.00 76.38 95 CYS A C 1
ATOM 754 O O . CYS A 1 95 ? 22.573 -16.614 -4.506 1.00 76.38 95 CYS A O 1
ATOM 756 N N . SER A 1 96 ? 24.367 -16.365 -5.843 1.00 83.88 96 SER A N 1
ATOM 757 C CA . SER A 1 96 ? 24.914 -15.172 -5.213 1.00 83.88 96 SER A CA 1
ATOM 758 C C . SER A 1 96 ? 24.170 -13.887 -5.574 1.00 83.88 96 SER A C 1
ATOM 760 O O . SER A 1 96 ? 24.357 -12.858 -4.925 1.00 83.88 96 SER A O 1
ATOM 762 N N . SER A 1 97 ? 23.333 -13.896 -6.612 1.00 85.94 97 SER A N 1
ATOM 763 C CA . SER A 1 97 ? 22.690 -12.668 -7.066 1.00 85.94 97 SER A CA 1
ATOM 764 C C . SER A 1 97 ? 21.600 -12.207 -6.095 1.00 85.94 97 SER A C 1
ATOM 766 O O . SER A 1 97 ? 20.793 -12.984 -5.581 1.00 85.94 97 SER A O 1
ATOM 768 N N . SER A 1 98 ? 21.485 -10.890 -5.923 1.00 83.56 98 SER A N 1
ATOM 769 C CA . SER A 1 98 ? 20.424 -10.282 -5.107 1.00 83.56 98 SER A CA 1
ATOM 770 C C . SER A 1 98 ? 18.999 -10.544 -5.624 1.00 83.56 98 SER A C 1
ATOM 772 O O . SER A 1 98 ? 18.035 -10.245 -4.916 1.00 83.56 98 SER A O 1
ATOM 774 N N . LEU A 1 99 ? 18.865 -11.082 -6.843 1.00 85.56 99 LEU A N 1
ATOM 775 C CA . LEU A 1 99 ? 17.596 -11.410 -7.486 1.00 85.56 99 LEU A CA 1
ATOM 776 C C . LEU A 1 99 ? 17.064 -12.788 -7.085 1.00 85.56 99 LEU A C 1
ATOM 778 O O . LEU A 1 99 ? 15.852 -12.969 -7.110 1.00 85.56 99 LEU A O 1
ATOM 782 N N . ARG A 1 100 ? 17.927 -13.718 -6.643 1.00 85.81 100 ARG A N 1
ATOM 783 C CA . ARG A 1 100 ? 17.555 -15.078 -6.194 1.00 85.81 100 ARG A CA 1
ATOM 784 C C . ARG A 1 100 ? 16.392 -15.070 -5.195 1.00 85.81 100 ARG A C 1
ATOM 786 O O . ARG A 1 100 ? 15.499 -15.898 -5.297 1.00 85.81 100 ARG A O 1
ATOM 793 N N . LYS A 1 101 ? 16.363 -14.096 -4.281 1.00 86.19 101 LYS A N 1
ATOM 794 C CA . LYS A 1 101 ? 15.314 -13.942 -3.254 1.00 86.19 101 LYS A CA 1
ATOM 795 C C . LYS A 1 101 ? 13.895 -13.742 -3.798 1.00 86.19 101 LYS A C 1
ATOM 797 O O . LYS A 1 101 ? 12.942 -13.846 -3.038 1.00 86.19 101 LYS A O 1
ATOM 802 N N . PHE A 1 102 ? 13.760 -13.391 -5.074 1.00 85.69 102 PHE A N 1
ATOM 803 C CA . PHE A 1 102 ? 12.474 -13.170 -5.727 1.00 85.69 102 PHE A CA 1
ATOM 804 C C . PHE A 1 102 ? 12.021 -14.373 -6.566 1.00 85.69 102 PHE A C 1
ATOM 806 O O . PHE A 1 102 ? 11.130 -14.193 -7.382 1.00 85.69 102 PHE A O 1
ATOM 813 N N . ASN A 1 103 ? 12.646 -15.553 -6.424 1.00 88.00 103 ASN A N 1
ATOM 814 C CA . ASN A 1 103 ? 12.396 -16.732 -7.270 1.00 88.00 103 ASN A CA 1
ATOM 815 C C . ASN A 1 103 ? 12.207 -16.378 -8.761 1.00 88.00 103 ASN A C 1
ATOM 817 O O . ASN A 1 103 ? 11.141 -16.615 -9.332 1.00 88.00 103 ASN A O 1
ATOM 821 N N . PRO A 1 104 ? 13.211 -15.729 -9.381 1.00 90.62 104 PRO A N 1
ATOM 822 C CA . PRO A 1 104 ? 13.106 -15.284 -10.756 1.00 90.62 104 PRO A CA 1
ATOM 823 C C . PRO A 1 104 ? 13.196 -16.477 -11.710 1.00 90.62 104 PRO A C 1
ATOM 825 O O . PRO A 1 104 ? 14.104 -17.300 -11.584 1.00 90.62 104 PRO A O 1
ATOM 828 N N . PHE A 1 105 ? 12.313 -16.518 -12.701 1.00 90.88 105 PHE A N 1
ATOM 829 C CA . PHE A 1 105 ? 12.355 -17.490 -13.791 1.00 90.88 105 PHE A CA 1
ATOM 830 C C . PHE A 1 105 ? 12.315 -16.778 -15.141 1.00 90.88 105 PHE A C 1
ATOM 832 O O . PHE A 1 105 ? 11.848 -15.638 -15.247 1.00 90.88 105 PHE A O 1
ATOM 839 N N . LEU A 1 106 ? 12.836 -17.443 -16.169 1.00 90.31 106 LEU A N 1
ATOM 840 C CA . LEU A 1 106 ? 12.791 -16.938 -17.534 1.00 90.31 106 LEU A CA 1
ATOM 841 C C . LEU A 1 106 ? 11.535 -17.460 -18.238 1.00 90.31 106 LEU A C 1
ATOM 843 O O . LEU A 1 106 ? 11.246 -18.655 -18.194 1.00 90.31 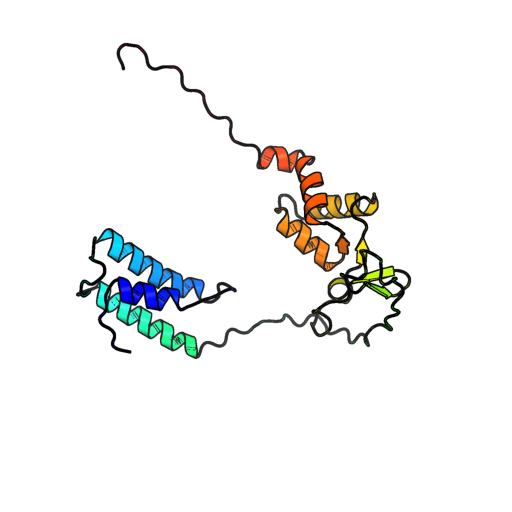106 LEU A O 1
ATOM 847 N N . PHE A 1 107 ? 10.802 -16.564 -18.892 1.00 89.69 107 PHE A N 1
ATOM 848 C CA . PHE A 1 107 ? 9.695 -16.917 -19.775 1.00 89.69 107 PHE A CA 1
ATOM 849 C C . PHE A 1 107 ? 9.664 -15.956 -20.955 1.00 89.69 107 PHE A C 1
ATOM 851 O O . PHE A 1 107 ? 9.613 -14.742 -20.752 1.00 89.69 107 PHE A O 1
ATOM 858 N N . ASP A 1 108 ? 9.704 -16.506 -22.168 1.00 87.00 108 ASP A N 1
ATOM 859 C CA . ASP A 1 108 ? 9.726 -15.735 -23.417 1.00 87.00 108 ASP A CA 1
ATOM 860 C C . ASP A 1 108 ? 10.852 -14.677 -23.447 1.00 87.00 108 ASP A C 1
ATOM 862 O O . ASP A 1 108 ? 10.650 -13.504 -23.744 1.00 87.00 108 ASP A O 1
ATOM 866 N N . GLY A 1 109 ? 12.050 -15.064 -22.988 1.00 87.06 109 GLY A N 1
ATOM 867 C CA . GLY A 1 109 ? 13.218 -14.176 -22.904 1.00 87.06 109 GLY A CA 1
ATOM 868 C C . GLY A 1 109 ? 13.144 -13.082 -21.828 1.00 87.06 109 GLY A C 1
ATOM 869 O O . GLY A 1 109 ? 14.101 -12.326 -21.660 1.00 87.06 109 GLY A O 1
ATOM 870 N N . ILE A 1 110 ? 12.054 -13.002 -21.060 1.00 90.56 110 ILE A N 1
ATOM 871 C CA . ILE A 1 110 ? 11.829 -11.970 -20.042 1.00 90.56 110 ILE A CA 1
ATOM 872 C C . ILE A 1 110 ? 11.901 -12.581 -18.641 1.00 90.56 110 ILE A C 1
ATOM 874 O O . ILE A 1 110 ? 11.340 -13.643 -18.364 1.00 90.56 110 ILE A O 1
ATOM 878 N N . LEU A 1 111 ? 12.574 -11.879 -17.725 1.00 91.81 111 LEU A N 1
ATOM 879 C CA . LEU A 1 111 ? 12.689 -12.302 -16.332 1.00 91.81 111 LEU A CA 1
ATOM 880 C C . LEU A 1 111 ? 11.418 -11.945 -15.546 1.00 91.81 111 LEU A C 1
ATOM 882 O O . LEU A 1 111 ? 11.043 -10.772 -15.440 1.00 91.81 111 LEU A O 1
ATOM 886 N N . ARG A 1 112 ? 10.776 -12.954 -14.959 1.00 92.44 112 ARG A N 1
ATOM 887 C CA . ARG A 1 112 ? 9.529 -12.819 -14.192 1.00 92.44 112 ARG A CA 1
ATOM 888 C C . ARG A 1 112 ? 9.689 -13.360 -12.778 1.00 92.44 112 ARG A C 1
ATOM 890 O O . ARG A 1 112 ? 10.553 -14.192 -12.515 1.00 92.44 112 ARG A O 1
ATOM 897 N N . VAL A 1 113 ? 8.867 -12.854 -11.862 1.00 91.69 113 VAL A N 1
ATOM 898 C CA . VAL A 1 113 ? 8.795 -13.343 -10.477 1.00 91.69 113 VAL A CA 1
ATOM 899 C C . VAL A 1 113 ? 7.799 -14.483 -10.395 1.00 91.69 113 VAL A C 1
ATOM 901 O O . VAL A 1 113 ? 6.652 -14.326 -10.812 1.00 91.69 113 VAL A O 1
ATOM 904 N N . ASP A 1 114 ? 8.224 -15.599 -9.812 1.00 88.44 114 ASP A N 1
ATOM 905 C CA . ASP A 1 114 ? 7.305 -16.631 -9.348 1.00 88.44 114 ASP A CA 1
ATOM 906 C C . ASP A 1 114 ? 6.883 -16.369 -7.896 1.00 88.44 114 ASP A C 1
ATOM 908 O O . ASP A 1 114 ? 7.628 -15.788 -7.101 1.00 88.44 114 ASP A O 1
ATOM 912 N N . GLY A 1 115 ? 5.674 -16.782 -7.525 1.00 83.44 115 GLY A N 1
ATOM 913 C CA . GLY A 1 115 ? 5.095 -16.400 -6.241 1.00 83.44 115 GLY A CA 1
ATOM 914 C C . GLY A 1 115 ? 4.014 -17.336 -5.729 1.00 83.44 115 GLY A C 1
ATOM 915 O O . GLY A 1 115 ? 3.929 -18.497 -6.107 1.00 83.44 115 GLY A O 1
ATOM 916 N N . ARG A 1 116 ? 3.186 -16.810 -4.821 1.00 82.19 116 ARG A N 1
ATOM 917 C CA . ARG A 1 116 ? 2.090 -17.542 -4.158 1.00 82.19 116 ARG A CA 1
ATOM 918 C C . ARG A 1 116 ? 0.790 -17.581 -4.967 1.00 82.19 116 ARG A C 1
ATOM 920 O O . ARG A 1 116 ? -0.143 -18.261 -4.573 1.00 82.19 116 ARG A O 1
ATOM 927 N N . LEU A 1 117 ? 0.706 -16.830 -6.065 1.00 83.62 117 LEU A N 1
ATOM 928 C CA . LEU A 1 117 ? -0.518 -16.673 -6.862 1.00 83.62 117 LEU A CA 1
ATOM 929 C C . LEU A 1 117 ? -0.608 -17.662 -8.037 1.00 83.62 117 LEU A C 1
ATOM 931 O O . LEU A 1 117 ? -1.355 -17.414 -8.979 1.00 83.62 117 LEU A O 1
ATOM 935 N N . GLN A 1 118 ? 0.141 -18.768 -8.003 1.00 79.62 118 GLN A N 1
ATOM 936 C CA . GLN A 1 118 ? 0.197 -19.731 -9.114 1.00 79.62 118 GLN A CA 1
ATOM 937 C C . GLN A 1 118 ? -1.184 -20.338 -9.391 1.00 79.62 118 GLN A C 1
ATOM 939 O O . GLN A 1 118 ? -1.652 -20.313 -10.532 1.00 79.62 118 GLN A O 1
ATOM 944 N N . ASP A 1 119 ? -1.880 -20.741 -8.328 1.00 79.06 119 ASP A N 1
ATOM 945 C CA . ASP A 1 119 ? -3.186 -21.406 -8.404 1.00 79.06 119 ASP A CA 1
ATOM 946 C C . ASP A 1 119 ? -4.371 -20.429 -8.434 1.00 79.06 119 ASP A C 1
ATOM 948 O O . ASP A 1 119 ? -5.519 -20.836 -8.587 1.00 79.06 119 ASP A O 1
ATOM 952 N N . ALA A 1 120 ? -4.125 -19.123 -8.297 1.00 78.94 120 ALA A N 1
ATOM 953 C CA . ALA A 1 120 ? -5.196 -18.131 -8.293 1.00 78.94 120 ALA A CA 1
ATOM 954 C C . ALA A 1 120 ? -5.858 -18.024 -9.677 1.00 78.94 120 ALA A C 1
ATOM 956 O O . ALA A 1 120 ? -5.185 -18.114 -10.699 1.00 78.94 120 ALA A O 1
ATOM 957 N N . THR A 1 121 ? -7.155 -17.740 -9.757 1.00 84.19 121 THR A N 1
ATOM 958 C CA . THR A 1 121 ? -7.824 -17.440 -11.038 1.00 84.19 121 THR A CA 1
ATOM 959 C C . THR A 1 121 ? -7.549 -15.993 -11.456 1.00 84.19 121 THR A C 1
ATOM 961 O O . THR A 1 121 ? -8.410 -15.123 -11.366 1.00 84.19 121 THR A O 1
ATOM 964 N N . LEU A 1 122 ? -6.303 -15.707 -11.833 1.00 82.88 122 LEU A N 1
ATOM 965 C CA . LEU A 1 122 ? -5.826 -14.377 -12.220 1.00 82.88 122 LEU A CA 1
ATOM 966 C C . LEU A 1 122 ? -5.156 -14.405 -13.601 1.00 82.88 122 LEU A C 1
ATOM 968 O O . LEU A 1 122 ? -4.678 -15.460 -14.024 1.00 82.88 122 LEU A O 1
ATOM 972 N N . PRO A 1 123 ? -5.059 -13.257 -14.295 1.00 85.94 123 PRO A N 1
ATOM 973 C CA . PRO A 1 123 ? -4.343 -13.170 -15.558 1.00 85.94 123 PRO A CA 1
ATOM 974 C C . PRO A 1 123 ? -2.863 -13.516 -15.379 1.00 85.94 123 PRO A C 1
ATOM 976 O O . PRO A 1 123 ? -2.264 -13.231 -14.338 1.00 85.94 123 PRO A O 1
ATOM 979 N N . PHE A 1 124 ? -2.251 -14.075 -16.424 1.00 85.38 124 PHE A N 1
ATOM 980 C CA . PHE A 1 124 ? -0.846 -14.491 -16.414 1.00 85.38 124 PHE A CA 1
ATOM 981 C C . PHE A 1 124 ? 0.112 -13.367 -15.982 1.00 85.38 124 PHE A C 1
ATOM 983 O O . PHE A 1 124 ? 1.004 -13.602 -15.170 1.00 85.38 124 PHE A O 1
ATOM 990 N N . GLU A 1 125 ? -0.107 -12.133 -16.455 1.00 86.94 125 GLU A N 1
ATOM 991 C CA . GLU A 1 125 ? 0.713 -10.965 -16.087 1.00 86.94 125 GLU A CA 1
ATOM 992 C C . GLU A 1 125 ? 0.710 -10.686 -14.579 1.00 86.94 125 GLU A C 1
ATOM 994 O O . GLU A 1 125 ? 1.732 -10.292 -14.020 1.00 86.94 125 GLU A O 1
ATOM 999 N N . THR A 1 126 ? -0.425 -10.923 -13.920 1.00 87.88 126 THR A N 1
ATOM 1000 C CA . THR A 1 126 ? -0.601 -10.691 -12.483 1.00 87.88 126 THR A CA 1
ATOM 1001 C C . THR A 1 126 ? -0.050 -11.834 -11.646 1.00 87.88 126 THR A C 1
ATOM 1003 O O . THR A 1 126 ? 0.468 -11.596 -10.555 1.00 87.88 126 THR A O 1
ATOM 1006 N N . LYS A 1 127 ? -0.115 -13.069 -12.153 1.00 89.75 127 LYS A N 1
ATOM 1007 C CA . LYS A 1 127 ? 0.531 -14.219 -11.508 1.00 89.75 127 LYS A CA 1
ATOM 1008 C C . LYS A 1 127 ? 2.050 -14.109 -11.546 1.00 89.75 127 LYS A C 1
ATOM 1010 O O . LYS A 1 127 ? 2.707 -14.388 -10.546 1.00 89.75 127 LYS A O 1
ATOM 1015 N N . TYR A 1 128 ? 2.579 -13.699 -12.698 1.00 91.44 128 TYR A N 1
ATOM 1016 C CA . TYR A 1 128 ? 4.004 -13.714 -13.006 1.00 91.44 128 TYR A CA 1
ATOM 1017 C C . TYR A 1 128 ? 4.474 -12.340 -13.504 1.00 91.44 128 TYR A C 1
ATOM 1019 O O . TYR A 1 128 ? 4.738 -12.160 -14.703 1.00 91.44 128 TYR A O 1
ATOM 1027 N N . PRO A 1 129 ? 4.573 -11.345 -12.608 1.00 93.38 129 PRO A N 1
ATOM 1028 C CA . PRO A 1 129 ? 4.924 -9.988 -12.994 1.00 93.38 129 PRO A CA 1
ATOM 1029 C C . PRO A 1 129 ? 6.371 -9.891 -13.496 1.00 93.38 129 PRO A C 1
ATOM 1031 O O . PRO A 1 129 ? 7.271 -10.596 -13.028 1.00 93.38 129 PRO A O 1
ATOM 1034 N N . VAL A 1 130 ? 6.601 -8.975 -14.441 1.00 94.44 130 VAL A N 1
ATOM 1035 C CA . VAL A 1 130 ? 7.912 -8.744 -15.074 1.00 94.44 130 VAL A CA 1
ATOM 1036 C C . VAL A 1 130 ? 8.843 -7.989 -14.133 1.00 94.44 130 VAL A C 1
ATOM 1038 O O . VAL A 1 130 ? 8.469 -6.948 -13.593 1.00 94.44 130 VAL A O 1
ATOM 1041 N N . ILE A 1 131 ? 10.074 -8.467 -13.957 1.00 94.12 131 ILE A N 1
ATOM 1042 C CA . ILE A 1 131 ? 11.065 -7.789 -13.117 1.00 94.12 131 ILE A CA 1
ATOM 1043 C C . ILE A 1 131 ? 11.602 -6.558 -13.843 1.00 94.12 131 ILE A C 1
ATOM 1045 O O . ILE A 1 131 ? 12.157 -6.661 -14.933 1.00 94.12 131 ILE A O 1
ATOM 1049 N N . LEU A 1 132 ? 11.500 -5.395 -13.195 1.00 94.44 132 LEU A N 1
ATOM 1050 C CA . LEU A 1 132 ? 12.044 -4.139 -13.712 1.00 94.44 132 LEU A CA 1
ATOM 1051 C C . LEU A 1 132 ? 13.113 -3.552 -12.773 1.00 94.44 132 LEU A C 1
ATOM 1053 O O . LEU A 1 132 ? 12.889 -3.450 -11.557 1.00 94.44 132 LEU A O 1
ATOM 1057 N N . PRO A 1 133 ? 14.274 -3.113 -13.302 1.00 93.31 133 PRO A N 1
ATOM 1058 C CA . PRO A 1 133 ? 15.291 -2.440 -12.505 1.00 93.31 133 PRO A CA 1
ATOM 1059 C C . PRO A 1 133 ? 14.787 -1.107 -11.948 1.00 93.31 133 PRO A C 1
ATOM 1061 O O . PRO A 1 133 ? 14.132 -0.329 -12.633 1.00 93.31 133 PRO A O 1
ATOM 1064 N N . SER A 1 134 ? 15.160 -0.786 -10.711 1.00 92.12 134 SER A N 1
ATOM 1065 C CA . SER A 1 134 ? 14.616 0.376 -9.995 1.00 92.12 134 SER A CA 1
ATOM 1066 C C . SER A 1 134 ? 15.000 1.741 -10.577 1.00 92.12 134 SER A C 1
ATOM 1068 O O . SER A 1 134 ? 14.350 2.724 -10.244 1.00 92.12 134 SER A O 1
ATOM 1070 N N . LYS A 1 135 ? 16.106 1.812 -11.332 1.00 91.12 135 LYS A N 1
ATOM 1071 C CA . LYS A 1 135 ? 16.724 3.051 -11.846 1.00 91.12 135 LYS A CA 1
ATOM 1072 C C . LYS A 1 135 ? 16.631 3.191 -13.370 1.00 91.12 135 LYS A C 1
ATOM 1074 O O . LYS A 1 135 ? 17.197 4.120 -13.928 1.00 91.12 135 LYS A O 1
ATOM 1079 N N . HIS A 1 136 ? 16.008 2.235 -14.054 1.00 94.94 136 HIS A N 1
ATOM 1080 C CA . HIS A 1 136 ? 15.955 2.254 -15.512 1.00 94.94 136 HIS A CA 1
ATOM 1081 C C . HIS A 1 136 ? 14.930 3.280 -16.008 1.00 94.94 136 HIS A C 1
ATOM 1083 O O . HIS A 1 136 ? 13.888 3.464 -15.377 1.00 94.94 136 HIS A O 1
ATOM 1089 N N . PHE A 1 137 ? 15.197 3.907 -17.154 1.00 95.31 137 PHE A N 1
ATOM 1090 C CA . PHE A 1 137 ? 14.323 4.923 -17.746 1.00 95.31 137 PHE A CA 1
ATOM 1091 C C . PHE A 1 137 ? 12.894 4.410 -17.980 1.00 95.31 137 PHE A C 1
ATOM 1093 O O . PHE A 1 137 ? 11.929 5.063 -17.595 1.00 95.31 137 PHE A O 1
ATOM 1100 N N . VAL A 1 138 ? 12.756 3.184 -18.499 1.00 95.44 138 VAL A N 1
ATOM 1101 C CA . VAL A 1 138 ? 11.442 2.541 -18.695 1.00 95.44 138 VAL A CA 1
ATOM 1102 C C . VAL A 1 138 ? 10.664 2.465 -17.384 1.00 95.44 138 VAL A C 1
ATOM 1104 O O . VAL A 1 138 ? 9.493 2.812 -17.354 1.00 95.44 138 VAL A O 1
ATOM 1107 N N . THR A 1 139 ? 11.315 2.101 -16.277 1.00 95.50 139 THR A N 1
ATOM 1108 C CA . THR A 1 139 ? 10.672 2.028 -14.958 1.00 95.50 139 THR A CA 1
ATOM 1109 C C . THR A 1 139 ? 10.127 3.382 -14.519 1.00 95.50 139 THR A C 1
ATOM 1111 O O . THR A 1 139 ? 9.026 3.449 -13.976 1.00 95.50 139 THR A O 1
ATOM 1114 N N . HIS A 1 140 ? 10.875 4.461 -14.764 1.00 93.88 140 HIS A N 1
ATOM 1115 C CA . HIS A 1 140 ? 10.415 5.819 -14.484 1.00 93.88 140 HIS A CA 1
ATOM 1116 C C . HIS A 1 140 ? 9.164 6.164 -15.297 1.00 93.88 140 HIS A C 1
ATOM 1118 O O . HIS A 1 140 ? 8.157 6.540 -14.698 1.00 93.88 140 HIS A O 1
ATOM 1124 N N . LEU A 1 141 ? 9.191 5.934 -16.613 1.00 94.81 141 LEU A N 1
ATOM 1125 C CA . LEU A 1 141 ? 8.043 6.174 -17.492 1.00 94.81 141 LEU A CA 1
ATOM 1126 C C . LEU A 1 141 ? 6.820 5.339 -17.101 1.00 94.81 141 LEU A C 1
ATOM 1128 O O . LEU A 1 141 ? 5.703 5.846 -17.076 1.00 94.81 141 LEU A O 1
ATOM 1132 N N . THR A 1 142 ? 7.010 4.066 -16.749 1.00 95.06 142 THR A N 1
ATOM 1133 C CA . THR A 1 142 ? 5.915 3.192 -16.310 1.00 95.06 142 THR A CA 1
ATOM 1134 C C . THR A 1 142 ? 5.276 3.698 -15.017 1.00 95.06 142 THR A C 1
ATOM 1136 O O . THR A 1 142 ? 4.049 3.720 -14.901 1.00 95.06 142 THR A O 1
ATOM 1139 N N . ILE A 1 143 ? 6.086 4.124 -14.040 1.00 93.81 143 ILE A N 1
ATOM 1140 C CA . ILE A 1 143 ? 5.579 4.695 -12.786 1.00 93.81 143 ILE A CA 1
ATOM 1141 C C . ILE A 1 143 ? 4.850 6.013 -13.057 1.00 93.81 143 ILE A C 1
ATOM 1143 O O . ILE A 1 143 ? 3.771 6.220 -12.509 1.00 93.81 143 ILE A O 1
ATOM 1147 N N . GLU A 1 144 ? 5.413 6.887 -13.888 1.00 91.94 144 GLU A N 1
ATOM 1148 C CA . GLU A 1 144 ? 4.823 8.182 -14.234 1.00 91.94 144 GLU A CA 1
ATOM 1149 C C . GLU A 1 144 ? 3.491 8.027 -14.974 1.00 91.94 144 GLU A C 1
ATOM 1151 O O . GLU A 1 144 ? 2.505 8.684 -14.629 1.00 91.94 144 GLU A O 1
ATOM 1156 N N . HIS A 1 145 ? 3.426 7.100 -15.928 1.00 93.25 145 HIS A N 1
ATOM 1157 C CA . HIS A 1 145 ? 2.202 6.753 -16.637 1.00 93.25 145 HIS A CA 1
ATOM 1158 C C . HIS A 1 145 ? 1.132 6.227 -15.672 1.00 93.25 145 HIS A C 1
ATOM 1160 O O . HIS A 1 145 ? 0.018 6.749 -15.631 1.00 93.25 145 HIS A O 1
ATOM 1166 N N . CYS A 1 146 ? 1.490 5.261 -14.819 1.00 90.75 146 CYS A N 1
ATOM 1167 C CA . CYS A 1 146 ? 0.590 4.713 -13.802 1.00 90.75 146 CYS A CA 1
ATOM 1168 C C . CYS A 1 146 ? 0.120 5.788 -12.807 1.00 90.75 146 CYS A C 1
ATOM 1170 O O . CYS A 1 146 ? -1.056 5.836 -12.442 1.00 90.75 146 CYS A O 1
ATOM 1172 N N . HIS A 1 147 ? 1.014 6.678 -12.380 1.00 91.06 147 HIS A N 1
ATOM 1173 C CA . HIS A 1 147 ? 0.673 7.791 -11.502 1.00 91.06 147 HIS A CA 1
ATOM 1174 C C . HIS A 1 147 ? -0.297 8.770 -12.175 1.00 91.06 147 HIS A C 1
ATOM 1176 O O . HIS A 1 147 ? -1.282 9.169 -11.560 1.00 91.06 147 HIS A O 1
ATOM 1182 N N . THR A 1 148 ? -0.056 9.124 -13.437 1.00 89.25 148 THR A N 1
ATOM 1183 C CA . THR A 1 148 ? -0.900 10.067 -14.182 1.00 89.25 148 THR A CA 1
ATOM 1184 C C . THR A 1 148 ? -2.301 9.503 -14.411 1.00 89.25 148 THR A C 1
ATOM 1186 O O . THR A 1 148 ? -3.277 10.221 -14.195 1.00 89.25 148 THR A O 1
ATOM 1189 N N . LEU A 1 149 ? -2.408 8.216 -14.761 1.00 88.50 149 LEU A N 1
ATOM 1190 C CA . LEU A 1 149 ? -3.690 7.528 -14.949 1.00 88.50 149 LEU A CA 1
ATOM 1191 C C . LEU A 1 149 ? -4.510 7.439 -13.657 1.00 88.50 149 LEU A C 1
ATOM 1193 O O . LEU A 1 149 ? -5.708 7.699 -13.662 1.00 88.50 149 LEU A O 1
ATOM 1197 N N . ASN A 1 150 ? -3.866 7.096 -12.541 1.00 83.62 150 ASN A N 1
ATOM 1198 C CA . ASN A 1 150 ? -4.543 6.931 -11.251 1.00 83.62 150 ASN A CA 1
ATOM 1199 C C . ASN A 1 150 ? -4.694 8.249 -10.468 1.00 83.62 150 ASN A C 1
ATOM 1201 O O . ASN A 1 150 ? -5.258 8.276 -9.372 1.00 83.62 150 ASN A O 1
ATOM 1205 N N . GLY A 1 151 ? -4.160 9.351 -10.996 1.00 76.69 151 GLY A N 1
ATOM 1206 C CA . GLY A 1 151 ? -4.168 10.656 -10.353 1.00 76.69 151 GLY A CA 1
ATOM 1207 C C . GLY A 1 151 ? -3.457 10.673 -8.994 1.00 76.69 151 GLY A C 1
ATOM 1208 O O . GLY A 1 151 ? -2.401 10.078 -8.788 1.00 76.69 151 GLY A O 1
ATOM 1209 N N . ARG A 1 152 ? -4.044 11.392 -8.030 1.00 73.12 152 ARG A N 1
ATOM 1210 C CA . ARG A 1 152 ? -3.490 11.641 -6.680 1.00 73.12 152 ARG A CA 1
ATOM 1211 C C . ARG A 1 152 ? -3.513 10.412 -5.758 1.00 73.12 152 ARG A C 1
ATOM 1213 O O . ARG A 1 152 ? -3.448 10.565 -4.539 1.00 73.12 152 ARG A O 1
ATOM 1220 N N . ALA A 1 153 ? -3.647 9.210 -6.306 1.00 75.31 153 ALA A N 1
ATOM 1221 C CA . ALA A 1 153 ? -3.632 8.001 -5.511 1.00 75.31 153 ALA A CA 1
ATOM 1222 C C . ALA A 1 153 ? -2.303 7.883 -4.741 1.00 75.31 153 ALA A C 1
ATOM 1224 O O . ALA A 1 153 ? -1.226 8.169 -5.267 1.00 75.31 153 ALA A O 1
ATOM 1225 N N . GLY A 1 154 ? -2.385 7.512 -3.462 1.00 81.94 154 GLY A N 1
ATOM 1226 C CA . GLY A 1 154 ? -1.220 7.450 -2.582 1.00 81.94 154 GLY A CA 1
ATOM 1227 C C . GLY A 1 154 ? -0.180 6.415 -3.026 1.00 81.94 154 GLY A C 1
ATOM 1228 O O . GLY A 1 154 ? -0.446 5.539 -3.849 1.00 81.94 154 GLY A O 1
ATOM 1229 N N . LEU A 1 155 ? 1.007 6.470 -2.414 1.00 88.56 155 LEU A N 1
ATOM 1230 C CA . LEU A 1 155 ? 2.146 5.590 -2.716 1.00 88.56 155 LEU A CA 1
ATOM 1231 C C . LEU A 1 155 ? 1.757 4.106 -2.826 1.00 88.56 155 LEU A C 1
ATOM 1233 O O . LEU A 1 155 ? 2.108 3.439 -3.797 1.00 88.56 155 LEU A O 1
ATOM 1237 N N . ASN A 1 156 ? 1.024 3.595 -1.835 1.00 90.56 156 ASN A N 1
ATOM 1238 C CA . ASN A 1 156 ? 0.654 2.181 -1.767 1.00 90.56 156 ASN A CA 1
ATOM 1239 C C . ASN A 1 156 ? -0.281 1.771 -2.905 1.00 90.56 156 ASN A C 1
ATOM 1241 O O . ASN A 1 156 ? -0.169 0.657 -3.407 1.00 90.56 156 ASN A O 1
ATOM 1245 N N . PHE A 1 157 ? -1.159 2.675 -3.341 1.00 90.75 157 PHE A N 1
ATOM 1246 C CA . PHE A 1 157 ? -2.067 2.412 -4.448 1.00 90.75 157 PHE A CA 1
ATOM 1247 C C . PHE A 1 157 ? -1.298 2.275 -5.762 1.00 90.75 157 PHE A C 1
ATOM 1249 O O . PHE A 1 157 ? -1.467 1.288 -6.473 1.00 90.75 157 PHE A O 1
ATOM 1256 N N . VAL A 1 158 ? -0.382 3.209 -6.038 1.00 91.38 158 VAL A N 1
ATOM 1257 C CA . VAL A 1 158 ? 0.471 3.161 -7.236 1.00 91.38 158 VAL A CA 1
ATOM 1258 C C . VAL A 1 158 ? 1.331 1.896 -7.234 1.00 91.38 158 VAL A C 1
ATOM 1260 O O . VAL A 1 158 ? 1.397 1.194 -8.238 1.00 91.38 158 VAL A O 1
ATOM 1263 N N . VAL A 1 159 ? 1.941 1.547 -6.096 1.00 93.62 159 VAL A N 1
ATOM 1264 C CA . VAL A 1 159 ? 2.726 0.307 -5.964 1.00 93.62 159 VAL A CA 1
ATOM 1265 C C . VAL A 1 159 ? 1.855 -0.938 -6.166 1.00 93.62 159 VAL A C 1
ATOM 1267 O O . VAL A 1 159 ? 2.308 -1.886 -6.800 1.00 93.62 159 VAL A O 1
ATOM 1270 N N . SER A 1 160 ? 0.625 -0.947 -5.649 1.00 92.25 160 SER A N 1
ATOM 1271 C CA . SER A 1 160 ? -0.316 -2.059 -5.826 1.00 92.25 160 SER A CA 1
ATOM 1272 C C . SER A 1 160 ? -0.705 -2.241 -7.292 1.00 92.25 160 SER A C 1
ATOM 1274 O O . SER A 1 160 ? -0.622 -3.350 -7.812 1.00 92.25 160 SER A O 1
ATOM 1276 N N . ASN A 1 161 ? -1.033 -1.146 -7.983 1.00 91.38 161 ASN A N 1
ATOM 1277 C CA . ASN A 1 161 ? -1.386 -1.176 -9.399 1.00 91.38 161 ASN A CA 1
ATOM 1278 C C . ASN A 1 161 ? -0.188 -1.632 -10.256 1.00 91.38 161 ASN A C 1
ATOM 1280 O O . ASN A 1 161 ? -0.306 -2.543 -11.069 1.00 91.38 161 ASN A O 1
ATOM 1284 N N . LEU A 1 162 ? 1.015 -1.116 -9.976 1.00 92.88 162 LEU A N 1
ATOM 1285 C CA . LEU A 1 162 ? 2.241 -1.573 -10.641 1.00 92.88 162 LEU A CA 1
ATOM 1286 C C . LEU A 1 162 ? 2.488 -3.075 -10.442 1.00 92.88 162 LEU A C 1
ATOM 1288 O O . LEU A 1 162 ? 2.836 -3.750 -11.405 1.00 92.88 162 LEU A O 1
ATOM 1292 N N . ARG A 1 163 ? 2.254 -3.617 -9.238 1.00 92.00 163 ARG A N 1
ATOM 1293 C CA . ARG A 1 163 ? 2.437 -5.050 -8.930 1.00 92.00 163 ARG A CA 1
ATOM 1294 C C . ARG A 1 163 ? 1.523 -5.985 -9.719 1.00 92.00 163 ARG A C 1
ATOM 1296 O O . ARG A 1 163 ? 1.836 -7.169 -9.789 1.00 92.00 163 ARG A O 1
ATOM 1303 N N . GLN A 1 164 ? 0.446 -5.486 -10.328 1.00 89.81 164 GLN A N 1
ATOM 1304 C CA . GLN A 1 164 ? -0.423 -6.303 -11.180 1.00 89.81 164 GLN A CA 1
ATOM 1305 C C . GLN A 1 164 ? 0.250 -6.733 -12.489 1.00 89.81 164 GLN A C 1
ATOM 1307 O O . GLN A 1 164 ? -0.232 -7.669 -13.123 1.00 89.81 164 GLN A O 1
ATOM 1312 N N . LYS A 1 165 ? 1.331 -6.054 -12.901 1.00 90.44 165 LYS A N 1
ATOM 1313 C CA . LYS A 1 165 ? 2.062 -6.344 -14.148 1.00 90.44 165 LYS A CA 1
ATOM 1314 C C . LYS A 1 165 ? 3.581 -6.372 -13.983 1.00 90.44 165 LYS A C 1
ATOM 1316 O O . LYS A 1 165 ? 4.267 -7.145 -14.650 1.00 90.44 165 LYS A O 1
ATOM 1321 N N . TYR A 1 166 ? 4.118 -5.545 -13.088 1.00 94.50 166 TYR A N 1
ATOM 1322 C CA . TYR A 1 166 ? 5.548 -5.302 -12.936 1.00 94.50 166 TYR A CA 1
ATOM 1323 C C . TYR A 1 166 ? 6.019 -5.470 -11.492 1.00 94.50 166 TYR A C 1
ATOM 1325 O O . TYR A 1 166 ? 5.476 -4.900 -10.543 1.00 94.50 166 TYR A O 1
ATOM 1333 N N . TRP A 1 167 ? 7.129 -6.178 -11.331 1.00 93.94 167 TRP A N 1
ATOM 1334 C CA . TRP A 1 167 ? 7.862 -6.293 -10.084 1.00 93.94 167 TRP A CA 1
ATOM 1335 C C . TRP A 1 167 ? 9.086 -5.374 -10.092 1.00 93.94 167 TRP A C 1
ATOM 1337 O O . TRP A 1 167 ? 10.211 -5.770 -10.404 1.00 93.94 167 TRP A O 1
ATOM 1347 N N . ILE A 1 168 ? 8.866 -4.106 -9.750 1.00 94.50 168 ILE A N 1
ATOM 1348 C CA . ILE A 1 168 ? 9.939 -3.109 -9.703 1.00 94.50 168 ILE A CA 1
ATOM 1349 C C . ILE A 1 168 ? 10.794 -3.326 -8.449 1.00 94.50 168 ILE A C 1
ATOM 1351 O O . ILE A 1 168 ? 10.306 -3.299 -7.312 1.00 94.50 168 ILE A O 1
ATOM 1355 N N . LEU A 1 169 ? 12.105 -3.483 -8.634 1.00 92.56 169 LEU A N 1
ATOM 1356 C CA . LEU A 1 169 ? 13.041 -3.577 -7.513 1.00 92.56 169 LEU A CA 1
ATOM 1357 C C . LEU A 1 169 ? 12.960 -2.295 -6.672 1.00 92.56 169 LEU A C 1
ATOM 1359 O O . LEU A 1 169 ? 13.006 -1.194 -7.204 1.00 92.56 169 LEU A O 1
ATOM 1363 N N . LYS A 1 170 ? 12.836 -2.410 -5.344 1.00 91.62 170 LYS A N 1
ATOM 1364 C CA . LYS A 1 170 ? 12.714 -1.244 -4.439 1.00 91.62 170 LYS A CA 1
ATOM 1365 C C . LYS A 1 170 ? 11.588 -0.261 -4.844 1.00 91.62 170 LYS A C 1
ATOM 1367 O O . LYS A 1 170 ? 11.712 0.935 -4.579 1.00 91.62 170 LYS A O 1
ATOM 1372 N N . ALA A 1 171 ? 10.485 -0.767 -5.417 1.00 91.81 171 ALA A N 1
ATOM 1373 C CA . ALA A 1 171 ? 9.366 0.015 -5.963 1.00 91.81 171 ALA A CA 1
ATOM 1374 C C . ALA A 1 171 ? 8.940 1.202 -5.087 1.00 91.81 171 ALA A C 1
ATOM 1376 O O . ALA A 1 171 ? 8.930 2.335 -5.550 1.00 91.81 171 ALA A O 1
ATOM 1377 N N . ALA A 1 172 ? 8.653 0.966 -3.803 1.00 92.75 172 ALA A N 1
ATOM 1378 C CA . ALA A 1 172 ? 8.173 2.012 -2.900 1.00 92.75 172 ALA A CA 1
ATOM 1379 C C . ALA A 1 172 ? 9.144 3.200 -2.786 1.00 92.75 172 ALA A C 1
ATOM 1381 O O . ALA A 1 172 ? 8.709 4.346 -2.713 1.00 92.75 172 ALA A O 1
ATOM 1382 N N . LYS A 1 173 ? 10.461 2.949 -2.814 1.00 94.44 173 LYS A N 1
ATOM 1383 C CA . LYS A 1 173 ? 11.471 4.013 -2.766 1.00 94.44 173 LYS A CA 1
ATOM 1384 C C . LYS A 1 173 ? 11.479 4.818 -4.066 1.00 94.44 173 LYS A C 1
ATOM 1386 O O . LYS A 1 173 ? 11.461 6.044 -4.002 1.00 94.44 173 LYS A O 1
ATOM 1391 N N . THR A 1 174 ? 11.479 4.142 -5.216 1.00 93.69 174 THR A N 1
ATOM 1392 C CA . THR A 1 174 ? 11.474 4.798 -6.534 1.00 93.69 174 THR A CA 1
ATOM 1393 C C . THR A 1 174 ? 10.196 5.609 -6.742 1.00 93.69 174 THR A C 1
ATOM 1395 O O . THR A 1 174 ? 10.270 6.790 -7.067 1.00 93.69 174 THR A O 1
ATOM 1398 N N . VAL A 1 175 ? 9.030 5.021 -6.457 1.00 93.56 175 VAL A N 1
ATOM 1399 C CA . VAL A 1 175 ? 7.731 5.701 -6.578 1.00 93.56 175 VAL A CA 1
ATOM 1400 C C . VAL A 1 175 ? 7.656 6.895 -5.628 1.00 93.56 175 VAL A C 1
ATOM 1402 O O . VAL A 1 175 ? 7.272 7.980 -6.047 1.00 93.56 175 VAL A O 1
ATOM 1405 N N . LYS A 1 176 ? 8.085 6.753 -4.365 1.00 92.31 176 LYS A N 1
ATOM 1406 C CA . LYS A 1 176 ? 8.108 7.877 -3.413 1.00 92.31 176 LYS A CA 1
ATOM 1407 C C . LYS A 1 176 ? 8.996 9.024 -3.898 1.00 92.31 176 LYS A C 1
ATOM 1409 O O . LYS A 1 176 ? 8.638 10.174 -3.676 1.00 92.31 176 LYS A O 1
ATOM 1414 N N . SER A 1 177 ? 10.133 8.723 -4.528 1.00 92.00 177 SER A N 1
ATOM 1415 C CA . SER A 1 177 ? 10.992 9.749 -5.130 1.00 92.00 177 SER A CA 1
ATOM 1416 C C . SER A 1 177 ? 10.252 10.489 -6.242 1.00 92.00 177 SER A C 1
ATOM 1418 O O . SER A 1 177 ? 10.150 11.705 -6.189 1.00 92.00 177 SER A O 1
ATOM 1420 N N . LEU A 1 178 ? 9.642 9.754 -7.173 1.00 90.06 178 LEU A N 1
ATOM 1421 C CA . LEU A 1 178 ? 8.917 10.338 -8.304 1.00 90.06 178 LEU A CA 1
ATOM 1422 C C . LEU A 1 178 ? 7.714 11.187 -7.871 1.00 90.06 178 LEU A C 1
ATOM 1424 O O . LEU A 1 178 ? 7.491 12.277 -8.389 1.00 90.06 178 LEU A O 1
ATOM 1428 N N . LEU A 1 179 ? 6.961 10.732 -6.867 1.00 89.06 179 LEU A N 1
ATOM 1429 C CA . LEU A 1 179 ? 5.814 11.480 -6.344 1.00 89.06 179 LEU A CA 1
ATOM 1430 C C . LEU A 1 179 ? 6.216 12.786 -5.642 1.00 89.06 179 LEU A C 1
ATOM 1432 O O . LEU A 1 179 ? 5.418 13.720 -5.613 1.00 89.06 179 LEU A O 1
ATOM 1436 N N . LYS A 1 180 ? 7.433 12.876 -5.085 1.00 88.06 180 LYS A N 1
ATOM 1437 C CA . LYS A 1 180 ? 7.944 14.129 -4.501 1.00 88.06 180 LYS A CA 1
ATOM 1438 C C . LYS A 1 180 ? 8.221 15.189 -5.566 1.00 88.06 180 LYS A C 1
ATOM 1440 O O . LYS A 1 180 ? 8.058 16.380 -5.291 1.00 88.06 180 LYS A O 1
ATOM 1445 N N . ASP A 1 181 ? 8.629 14.766 -6.757 1.00 87.88 181 ASP A N 1
ATOM 1446 C CA . ASP A 1 181 ? 8.932 15.653 -7.882 1.00 87.88 181 ASP A CA 1
ATOM 1447 C C . ASP A 1 181 ? 7.667 16.103 -8.625 1.00 87.88 181 ASP A C 1
ATOM 1449 O O . ASP A 1 181 ? 7.641 17.175 -9.226 1.00 87.88 181 ASP A O 1
ATOM 1453 N N . CYS A 1 182 ? 6.567 15.357 -8.491 1.00 88.94 182 CYS A N 1
ATOM 1454 C CA . CYS A 1 182 ? 5.275 15.733 -9.051 1.00 88.94 182 CYS A CA 1
ATOM 1455 C C . CYS A 1 182 ? 4.712 17.013 -8.406 1.00 88.94 182 CYS A C 1
ATOM 1457 O O . CYS A 1 182 ? 4.316 17.028 -7.236 1.00 88.94 182 CYS A O 1
ATOM 1459 N N . PHE A 1 183 ? 4.578 18.075 -9.208 1.00 88.44 183 PHE A N 1
ATOM 1460 C CA . PHE A 1 183 ? 4.005 19.358 -8.785 1.00 88.44 183 PHE A CA 1
ATOM 1461 C C . PHE A 1 183 ? 2.600 19.216 -8.178 1.00 88.44 183 PHE A C 1
ATOM 1463 O O . PHE A 1 183 ? 2.311 19.796 -7.132 1.00 88.44 183 PHE A O 1
ATOM 1470 N N . LYS A 1 184 ? 1.726 18.403 -8.792 1.00 87.69 184 LYS A N 1
ATOM 1471 C CA . LYS A 1 184 ? 0.345 18.197 -8.314 1.00 87.69 184 LYS A CA 1
ATOM 1472 C C . LYS A 1 184 ? 0.322 17.550 -6.928 1.00 87.69 184 LYS A C 1
ATOM 1474 O O . LYS A 1 184 ? -0.434 17.990 -6.065 1.00 87.69 184 LYS A O 1
ATOM 1479 N N . CYS A 1 185 ? 1.158 16.534 -6.707 1.00 87.75 185 CYS A N 1
ATOM 1480 C CA . CYS A 1 185 ? 1.298 15.887 -5.404 1.00 87.75 185 CYS A CA 1
ATOM 1481 C C . CYS A 1 185 ? 1.913 16.835 -4.378 1.00 87.75 185 CYS A C 1
ATOM 1483 O O . CYS A 1 185 ? 1.390 16.946 -3.274 1.00 87.75 185 CYS A O 1
ATOM 1485 N N . ARG A 1 186 ? 2.968 17.567 -4.748 1.00 88.00 186 ARG A N 1
ATOM 1486 C CA . ARG A 1 186 ? 3.623 18.531 -3.857 1.00 88.00 186 ARG A CA 1
ATOM 1487 C C . ARG A 1 186 ? 2.669 19.637 -3.404 1.00 88.00 186 ARG A C 1
ATOM 1489 O O . ARG A 1 186 ? 2.675 19.990 -2.233 1.00 88.00 186 ARG A O 1
ATOM 1496 N N . ARG A 1 187 ? 1.813 20.132 -4.304 1.00 87.25 187 ARG A N 1
ATOM 1497 C CA . ARG A 1 187 ? 0.782 21.129 -3.984 1.00 87.25 187 ARG A CA 1
ATOM 1498 C C . ARG A 1 187 ? -0.300 20.574 -3.057 1.00 87.25 187 ARG A C 1
ATOM 1500 O O . ARG A 1 187 ? -0.747 21.280 -2.167 1.00 87.25 187 ARG A O 1
ATOM 1507 N N . TRP A 1 188 ? -0.735 19.333 -3.275 1.00 82.25 188 TRP A N 1
ATOM 1508 C CA . TRP A 1 188 ? -1.835 18.729 -2.514 1.00 82.25 188 TRP A CA 1
ATOM 1509 C C . TRP A 1 188 ? -1.421 18.254 -1.119 1.00 82.25 188 TRP A C 1
ATOM 1511 O O . TRP A 1 188 ? -2.169 18.414 -0.164 1.00 82.25 188 TRP A O 1
ATOM 1521 N N . PHE A 1 189 ? -0.230 17.664 -1.005 1.00 81.88 189 PHE A N 1
ATOM 1522 C CA . PHE A 1 189 ? 0.334 17.198 0.264 1.00 81.88 189 PHE A CA 1
ATOM 1523 C C . PHE A 1 189 ? 1.199 18.264 0.954 1.00 81.88 189 PHE A C 1
ATOM 1525 O O . PHE A 1 189 ? 1.878 17.959 1.934 1.00 81.88 189 PHE A O 1
ATOM 1532 N N . GLY A 1 190 ? 1.212 19.495 0.432 1.00 84.06 190 GLY A N 1
ATOM 1533 C CA . GLY A 1 190 ? 1.879 20.626 1.061 1.00 84.06 190 GLY A CA 1
ATOM 1534 C C . GLY A 1 190 ? 1.223 20.944 2.400 1.00 84.06 190 GLY A C 1
ATOM 1535 O O . GLY A 1 190 ? -0.001 20.907 2.519 1.00 84.06 190 GLY A O 1
ATOM 1536 N N . GLN A 1 191 ? 2.032 21.234 3.417 1.00 83.75 191 GLN A N 1
ATOM 1537 C CA . GLN A 1 191 ? 1.484 21.660 4.699 1.00 83.75 191 GLN A CA 1
ATOM 1538 C C . GLN A 1 191 ? 0.776 23.011 4.533 1.00 83.75 191 GLN A C 1
ATOM 1540 O O . GLN A 1 191 ? 1.285 23.871 3.806 1.00 83.75 191 GLN A O 1
ATOM 1545 N N . PRO A 1 192 ? -0.386 23.211 5.181 1.00 83.06 192 PRO A N 1
ATOM 1546 C CA . PRO A 1 192 ? -1.019 24.516 5.195 1.00 83.06 192 PRO A CA 1
ATOM 1547 C C . PRO A 1 192 ? -0.066 25.531 5.829 1.00 83.06 192 PRO A C 1
ATOM 1549 O O . PRO A 1 192 ? 0.623 25.232 6.806 1.00 83.06 192 PRO A O 1
ATOM 1552 N N . CYS A 1 193 ? -0.042 26.736 5.263 1.00 82.19 193 CYS A N 1
ATOM 1553 C CA . CYS A 1 193 ? 0.568 27.894 5.902 1.00 82.19 193 CYS A CA 1
ATOM 1554 C C . CYS A 1 193 ? 0.008 28.019 7.328 1.00 82.19 193 CYS A C 1
ATOM 1556 O O . CYS A 1 193 ? -1.209 28.053 7.514 1.00 82.19 193 CYS A O 1
ATOM 1558 N N . GLN A 1 194 ? 0.889 28.063 8.327 1.00 86.38 194 GLN A N 1
ATOM 1559 C CA . GLN A 1 194 ? 0.491 28.431 9.678 1.00 86.38 194 GLN A CA 1
ATOM 1560 C C . GLN A 1 194 ? 0.408 29.952 9.748 1.00 86.38 194 GLN A C 1
ATOM 1562 O O . GLN A 1 194 ? 1.394 30.647 9.504 1.00 86.38 194 GLN A O 1
ATOM 1567 N N . GLN A 1 195 ? -0.775 30.470 10.075 1.00 87.25 195 GLN A N 1
ATOM 1568 C CA . GLN A 1 195 ? -0.933 31.886 10.366 1.00 87.25 195 GLN A CA 1
ATOM 1569 C C . GLN A 1 195 ? -0.138 32.217 11.631 1.00 87.25 195 GLN A C 1
ATOM 1571 O O . GLN A 1 195 ? -0.444 31.718 12.713 1.00 87.25 195 GLN A O 1
ATOM 1576 N N . VAL A 1 196 ? 0.864 33.081 11.501 1.00 89.44 196 VAL A N 1
ATOM 1577 C CA . VAL A 1 196 ? 1.522 33.689 12.658 1.00 89.44 196 VAL A CA 1
ATOM 1578 C C . VAL A 1 196 ? 0.584 34.773 13.183 1.00 89.44 196 VAL A C 1
ATOM 1580 O O . VAL A 1 196 ? 0.317 35.754 12.489 1.00 89.44 196 VAL A O 1
ATOM 1583 N N . MET A 1 197 ? 0.027 34.578 14.379 1.00 89.88 197 MET A N 1
ATOM 1584 C CA . MET A 1 197 ? -0.754 35.621 15.044 1.00 89.88 197 MET A CA 1
ATOM 1585 C C . MET A 1 197 ? 0.188 36.692 15.596 1.00 89.88 197 MET A C 1
ATOM 1587 O O . MET A 1 197 ? 1.251 36.377 16.129 1.00 89.88 197 MET A O 1
ATOM 1591 N N . ALA A 1 198 ? -0.206 37.958 15.468 1.00 88.69 198 ALA A N 1
ATOM 1592 C 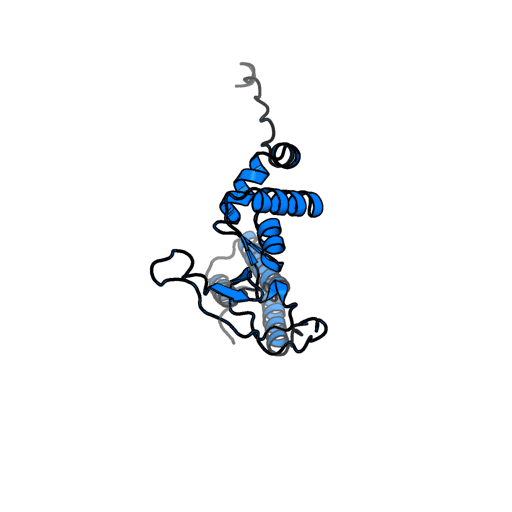CA . ALA A 1 198 ? 0.498 39.056 16.116 1.00 88.69 198 ALA A CA 1
ATOM 1593 C C . ALA A 1 198 ? 0.453 38.892 17.650 1.00 88.69 198 ALA A C 1
ATOM 1595 O O . ALA A 1 198 ? -0.512 38.314 18.165 1.00 88.69 198 ALA A O 1
ATOM 1596 N N . PRO A 1 199 ? 1.463 39.392 18.387 1.00 90.31 199 PRO A N 1
ATOM 1597 C CA . PRO A 1 199 ? 1.405 39.428 19.843 1.00 90.31 199 PRO A CA 1
ATOM 1598 C C . PRO A 1 199 ? 0.169 40.212 20.303 1.00 90.31 199 PRO A C 1
ATOM 1600 O O . PRO A 1 199 ? -0.229 41.194 19.673 1.00 90.31 199 PRO A O 1
ATOM 1603 N N . LEU A 1 200 ? -0.451 39.757 21.395 1.00 91.50 200 LEU A N 1
ATOM 1604 C CA . LEU A 1 200 ? -1.580 40.460 21.999 1.00 91.50 200 LEU A CA 1
ATOM 1605 C C . LEU A 1 200 ? -1.123 41.855 22.478 1.00 91.50 200 LEU A C 1
ATOM 1607 O O . LEU A 1 200 ? -0.005 41.977 22.982 1.00 91.50 200 LEU A O 1
ATOM 1611 N N . PRO A 1 201 ? -1.951 42.907 22.330 1.00 92.19 201 PRO A N 1
ATOM 1612 C CA . PRO A 1 201 ? -1.675 44.213 22.928 1.00 92.19 201 PRO A CA 1
ATOM 1613 C C . PRO A 1 201 ? -1.519 44.103 24.450 1.00 92.19 201 PRO A C 1
ATOM 1615 O O . PRO A 1 201 ? -2.167 43.256 25.062 1.00 92.19 201 PRO A O 1
ATOM 1618 N N . ALA A 1 202 ? -0.730 44.996 25.054 1.00 88.25 202 ALA A N 1
ATOM 1619 C CA . ALA A 1 202 ? -0.458 44.994 26.497 1.00 88.25 202 ALA A CA 1
ATOM 1620 C C . ALA A 1 202 ? -1.732 45.042 27.365 1.00 88.25 202 ALA A C 1
ATOM 1622 O O . ALA A 1 202 ? -1.775 44.444 28.430 1.00 88.25 202 ALA A O 1
ATOM 1623 N N . ASP A 1 203 ? -2.802 45.671 26.874 1.00 88.69 203 ASP A N 1
ATOM 1624 C CA . ASP A 1 203 ? -4.092 45.765 27.576 1.00 88.69 203 ASP A CA 1
ATOM 1625 C C . ASP A 1 203 ? -4.870 44.431 27.644 1.00 88.69 203 ASP A C 1
ATOM 1627 O O . ASP A 1 203 ? -5.957 44.364 28.218 1.00 88.69 203 ASP A O 1
ATOM 1631 N N . ARG A 1 204 ? -4.373 43.372 26.989 1.00 71.94 204 ARG A N 1
ATOM 1632 C CA . ARG A 1 204 ? -5.019 42.051 26.850 1.00 71.94 204 ARG A CA 1
ATOM 1633 C C . ARG A 1 204 ? -4.186 40.910 27.457 1.00 71.94 204 ARG A C 1
ATOM 1635 O O . ARG A 1 204 ? -4.590 39.754 27.310 1.00 71.94 204 ARG A O 1
ATOM 1642 N N . THR A 1 205 ? -3.042 41.219 28.065 1.00 67.81 205 THR A N 1
ATOM 1643 C CA . THR A 1 205 ? -2.136 40.280 28.755 1.00 67.81 205 THR A CA 1
ATOM 1644 C C . THR A 1 205 ? -2.163 40.520 30.249 1.00 67.81 205 THR A C 1
ATOM 1646 O O . THR A 1 205 ? -2.302 39.523 30.987 1.00 67.81 205 THR A O 1
#

Organism: Opisthorchis viverrini (NCBI:txid6198)

pLDDT: mean 83.74, std 11.56, range [43.72, 95.5]

Sequence (205 aa):
MTSIATRRNILSYVSSFFDPPGSLSPVILTAELLLQRLCKLKFEWDQIIEGVELDLWSKWSRSIQLIQNAVIPRTHVPLPTVTTQGPKKDNVVCCSSSLRKFNPFLFDGILRVDGRLQDATLPFETKYPVILPSKHFVTHLTIEHCHTLNGRAGLNFVVSNLRQKYWILKAAKTVKSLLKDCFKCRRWFGQPCQQVMAPLPADRT

Radius of gyration: 27.02 Å; chains: 1; bounding box: 55×71×62 Å

Secondary structure (DSSP, 8-state):
-----BHHHHHHHHHT---TT-TTHHHHHHHHHHHHHHHHTT--TTPBP-THHHHHHHHHHHHHHHHTT--------------------B----TTSTTGGG-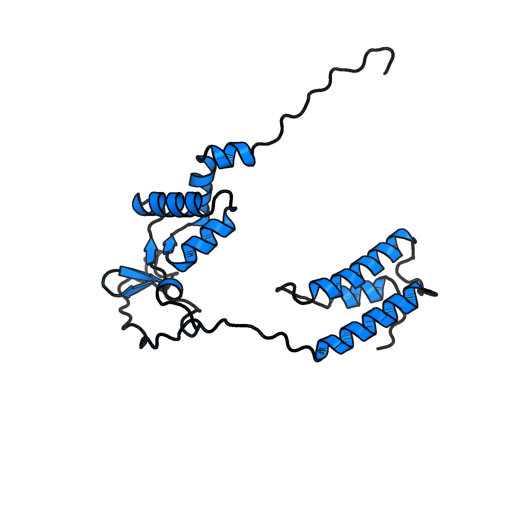EEEETTEEEE--S-TTSS--HHHHSPEEE-TT-HHHHHHHHHHHHHHTT--HHHHHHHHHTTEEETTHHHHHHHHHHH-HHHHHHSSPPPPP-PPPPPGGG-

InterPro domains:
  IPR008042 Retrotransposon Pao-like, RNAseH-like domain [PF05380] (6-77)

Foldseek 3Di:
DDDQDFLQVLVVVLVVDDDPPCPCVVLSVLSVVLSVVCVVVVGDRGDGDDDPSVVSVVVSVVVVVVCVPDDDPPPPPQDPQPPDDPAPWDDDDDPPDPCVVQVWTDDPNFIWGADDCRVPSADPQLRTATEDELPDPVNLVLLVVLCVVVDLDDLVVSVVVCNSHHDYDVSSVSSVVSLCVDPSSCVVPPDDDDDDDDDDPPVVD